Protein AF-A0AA37T6M0-F1 (afdb_monomer)

Sequence (181 aa):
MDETQYIGQFKTIEDLGDIVNKLINDHRDAKNGTLGVMFRVVVPPNKPTSYQEGHQGPYKLTEGVRVCDYKFEKSTGLEWVIPDPTMGLSFSKTFSHLKSTRKMLSRHAKGKNNPGPAHIAWWILEDRDLPQGMAFTKDPKNKHHYFLAVTERMHINTLVKNLQLIAYKMSIIKDLTFGEN

Nearest PDB structures (foldseek):
  5ako-assembly1_D  TM=4.652E-01  e=6.438E-03  Pseudomonas aeruginosa
  7aoe-assembly1_G  TM=3.456E-01  e=2.593E+00  Schizosaccharomyces pombe 972h-
  4axe-assembly1_A  TM=2.227E-01  e=3.321E+00  Arabidopsis thaliana

Organism: NCBI:txid1444977

Mean predicted aligned error: 7.52 Å

Solvent-accessible surface area (backbone atoms only — not comparable to full-atom values): 10328 Å² total; per-residue (Å²): 135,83,78,82,75,75,78,72,84,74,88,48,71,64,56,50,52,51,50,52,52,47,52,38,48,55,50,10,61,78,53,78,68,49,83,26,37,42,32,32,73,24,48,73,91,33,51,84,63,37,43,41,92,94,69,59,67,99,57,56,70,54,93,32,37,51,57,86,34,43,48,54,40,68,93,60,81,55,46,32,33,42,55,35,67,89,28,25,55,72,31,19,60,40,69,70,55,39,52,54,53,34,58,52,51,11,23,72,66,54,33,83,93,47,60,30,71,53,27,38,32,36,33,81,63,55,103,79,66,66,54,89,46,44,45,82,27,69,37,93,91,36,94,48,36,28,17,51,13,39,68,39,74,40,45,45,70,55,52,46,52,46,35,49,56,51,41,70,67,37,50,72,49,71,82,77,80,74,82,86,125

Structure (mmCIF, N/CA/C/O backbone):
data_AF-A0AA37T6M0-F1
#
_entry.id   AF-A0AA37T6M0-F1
#
loop_
_atom_site.group_PDB
_atom_site.id
_atom_site.type_symbol
_atom_site.label_atom_id
_atom_site.label_alt_id
_atom_site.label_comp_id
_atom_site.label_asym_id
_atom_site.label_entity_id
_atom_site.label_seq_id
_atom_site.pdbx_PDB_ins_code
_atom_site.Cartn_x
_atom_site.Cartn_y
_atom_site.Cartn_z
_atom_site.occupancy
_atom_site.B_iso_or_equiv
_atom_site.auth_seq_id
_atom_site.auth_comp_id
_atom_site.auth_asym_id
_atom_site.auth_atom_id
_atom_site.pdbx_PDB_model_num
ATOM 1 N N . MET A 1 1 ? 17.712 -31.923 -26.561 1.00 35.22 1 MET A N 1
ATOM 2 C CA . MET A 1 1 ? 17.905 -31.179 -25.303 1.00 35.22 1 MET A CA 1
ATOM 3 C C . MET A 1 1 ? 18.056 -29.742 -25.721 1.00 35.22 1 MET A C 1
ATOM 5 O O . MET A 1 1 ? 19.011 -29.441 -26.419 1.00 35.22 1 MET A O 1
ATOM 9 N N . ASP A 1 2 ? 17.021 -28.954 -25.465 1.00 36.50 2 ASP A N 1
ATOM 10 C CA . ASP A 1 2 ? 16.913 -27.574 -25.923 1.00 36.50 2 ASP A CA 1
ATOM 11 C C . ASP A 1 2 ? 17.691 -26.695 -24.941 1.00 36.50 2 ASP A C 1
ATOM 13 O O . ASP A 1 2 ? 17.445 -26.750 -23.733 1.00 36.50 2 ASP A O 1
ATOM 17 N N . GLU A 1 3 ? 18.704 -25.991 -25.438 1.00 40.47 3 GLU A N 1
ATOM 18 C CA . GLU A 1 3 ? 19.510 -25.081 -24.635 1.00 40.47 3 GLU A CA 1
ATOM 19 C C . GLU A 1 3 ? 18.625 -23.911 -24.216 1.00 40.47 3 GLU A C 1
ATOM 21 O O . GLU A 1 3 ? 18.143 -23.141 -25.045 1.00 40.47 3 GLU A O 1
ATOM 26 N N . THR A 1 4 ? 18.402 -23.775 -22.911 1.00 40.56 4 THR A N 1
ATOM 27 C CA . THR A 1 4 ? 17.730 -22.625 -22.318 1.00 40.56 4 THR A CA 1
ATOM 28 C C . THR A 1 4 ? 18.535 -21.376 -22.667 1.00 40.56 4 THR A C 1
ATOM 30 O O . THR A 1 4 ? 19.533 -21.051 -22.023 1.00 40.56 4 THR A O 1
ATOM 33 N N . GLN A 1 5 ? 18.119 -20.698 -23.735 1.00 39.31 5 GLN A N 1
ATOM 34 C CA . GLN A 1 5 ? 18.696 -19.450 -24.201 1.00 39.31 5 GLN A CA 1
ATOM 35 C C . GLN A 1 5 ? 18.579 -18.432 -23.063 1.00 39.31 5 GLN A C 1
ATOM 37 O O . GLN A 1 5 ? 17.494 -17.936 -22.757 1.00 39.31 5 GLN A O 1
ATOM 42 N N . TYR A 1 6 ? 19.697 -18.179 -22.379 1.00 41.50 6 TYR A N 1
ATOM 43 C CA . TYR A 1 6 ? 19.779 -17.198 -21.305 1.00 41.50 6 TYR A CA 1
ATOM 44 C C . TYR A 1 6 ? 19.298 -15.848 -21.847 1.00 41.50 6 TYR A C 1
ATOM 46 O O . TYR A 1 6 ? 19.923 -15.258 -22.730 1.00 41.50 6 TYR A O 1
ATOM 54 N N . ILE A 1 7 ? 18.153 -15.385 -21.340 1.00 49.62 7 ILE A N 1
ATOM 55 C CA . ILE A 1 7 ? 17.571 -14.100 -21.721 1.00 49.62 7 ILE A CA 1
ATOM 56 C C . ILE A 1 7 ? 18.566 -13.006 -21.327 1.00 49.62 7 ILE A C 1
ATOM 58 O O . ILE A 1 7 ? 19.053 -12.964 -20.198 1.00 49.62 7 ILE A O 1
ATOM 62 N N . GLY A 1 8 ? 18.896 -12.184 -22.323 1.00 48.25 8 GLY A N 1
ATOM 63 C CA . GLY A 1 8 ? 20.018 -11.258 -22.369 1.00 48.25 8 GLY A CA 1
ATOM 64 C C . GLY A 1 8 ? 20.266 -10.425 -21.114 1.00 48.25 8 GLY A C 1
ATOM 65 O O . GLY A 1 8 ? 19.360 -9.935 -20.446 1.00 48.25 8 GLY A O 1
ATOM 66 N N . GLN A 1 9 ? 21.551 -10.201 -20.864 1.00 44.31 9 GLN A N 1
ATOM 67 C CA . GLN A 1 9 ? 22.064 -9.154 -19.992 1.00 44.31 9 GLN A CA 1
ATOM 68 C C . GLN A 1 9 ? 21.444 -7.801 -20.406 1.00 44.31 9 GLN A C 1
ATOM 70 O O . GLN A 1 9 ? 21.590 -7.383 -21.557 1.00 44.31 9 GLN A O 1
ATOM 75 N N . PHE A 1 10 ? 20.719 -7.146 -19.494 1.00 47.72 10 PHE A N 1
ATOM 76 C CA . PHE A 1 10 ? 20.045 -5.866 -19.749 1.00 47.72 10 PHE A CA 1
ATOM 77 C C . PHE A 1 10 ? 21.075 -4.796 -20.140 1.00 47.72 10 PHE A C 1
ATOM 79 O O . PHE A 1 10 ? 21.994 -4.523 -19.366 1.00 47.72 10 PHE A O 1
ATOM 86 N N . LYS A 1 11 ? 20.941 -4.200 -21.332 1.00 50.41 11 LYS A N 1
ATOM 87 C CA . LYS A 1 11 ? 21.878 -3.175 -21.822 1.00 50.41 11 LYS A CA 1
ATOM 88 C C . LYS A 1 11 ? 21.484 -1.778 -21.338 1.00 50.41 11 LYS A C 1
ATOM 90 O O . LYS A 1 11 ? 22.361 -0.942 -21.139 1.00 50.41 11 LYS A O 1
ATOM 95 N N . THR A 1 12 ? 20.193 -1.537 -21.098 1.00 57.94 12 THR A N 1
ATOM 96 C CA . THR A 1 12 ? 19.648 -0.266 -20.600 1.00 57.94 12 THR A CA 1
ATOM 97 C C . THR A 1 12 ? 18.459 -0.472 -19.643 1.00 57.94 12 THR A C 1
ATOM 99 O O . THR A 1 12 ? 17.908 -1.561 -19.498 1.00 57.94 12 THR A O 1
ATOM 102 N N . ILE A 1 13 ? 18.038 0.594 -18.958 1.00 58.78 13 ILE A N 1
ATOM 103 C CA . ILE A 1 13 ? 16.873 0.586 -18.046 1.00 58.78 13 ILE A CA 1
ATOM 104 C C . ILE A 1 13 ? 15.550 0.566 -18.809 1.00 58.78 13 ILE A C 1
ATOM 106 O O . ILE A 1 13 ? 14.530 0.139 -18.268 1.00 58.78 13 ILE A O 1
ATOM 110 N N . GLU A 1 14 ? 15.568 1.036 -20.052 1.00 61.75 14 GLU A N 1
ATOM 111 C CA . GLU A 1 14 ? 14.446 0.924 -20.978 1.00 61.75 14 GLU A CA 1
ATOM 112 C C . GLU A 1 14 ? 14.179 -0.556 -21.274 1.00 61.75 14 GLU A C 1
ATOM 114 O O . GLU A 1 14 ? 13.051 -1.001 -21.067 1.00 61.75 14 GLU A O 1
ATOM 119 N N . ASP A 1 15 ? 15.230 -1.351 -21.518 1.00 65.94 15 ASP A N 1
ATOM 120 C CA . ASP A 1 15 ? 15.111 -2.809 -21.684 1.00 65.94 15 ASP A CA 1
ATOM 121 C C . ASP A 1 15 ? 14.501 -3.488 -20.446 1.00 65.94 15 ASP A C 1
ATOM 123 O O . ASP A 1 15 ? 13.669 -4.388 -20.555 1.00 65.94 15 ASP A O 1
ATOM 127 N N . LEU A 1 16 ? 14.877 -3.045 -19.239 1.00 68.62 16 LEU A N 1
ATOM 128 C CA . LEU A 1 16 ? 14.312 -3.581 -17.997 1.00 68.62 16 LEU A CA 1
ATOM 129 C C . LEU A 1 16 ? 12.844 -3.172 -17.812 1.00 68.62 16 LEU A C 1
ATOM 131 O O . LEU A 1 16 ? 12.037 -3.973 -17.344 1.00 68.62 16 LEU A O 1
ATOM 135 N N . GLY A 1 17 ? 12.484 -1.944 -18.189 1.00 70.56 17 GLY A N 1
ATOM 136 C CA . GLY A 1 17 ? 11.100 -1.479 -18.182 1.00 70.56 17 GLY A CA 1
ATOM 137 C C . GLY A 1 17 ? 10.218 -2.297 -19.125 1.00 70.56 17 GLY A C 1
ATOM 138 O O . GLY A 1 17 ? 9.129 -2.718 -18.728 1.00 70.56 17 GLY A O 1
ATOM 139 N N . ASP A 1 18 ? 10.706 -2.568 -20.331 1.00 75.88 18 ASP A N 1
ATOM 140 C CA . ASP A 1 18 ? 9.993 -3.345 -21.343 1.00 75.88 18 ASP A CA 1
ATOM 141 C C . ASP A 1 18 ? 9.857 -4.812 -20.945 1.00 75.88 18 ASP A C 1
ATOM 143 O O . ASP A 1 18 ? 8.767 -5.376 -21.042 1.00 75.88 18 ASP A O 1
ATOM 147 N N . ILE A 1 19 ? 10.911 -5.412 -20.389 1.00 75.12 19 ILE A N 1
ATOM 148 C CA . ILE A 1 19 ? 10.866 -6.787 -19.880 1.00 75.12 19 ILE A CA 1
ATOM 149 C C . ILE A 1 19 ? 9.920 -6.901 -18.682 1.00 75.12 19 ILE A C 1
ATOM 151 O O . ILE A 1 19 ? 9.107 -7.822 -18.637 1.00 75.12 19 ILE A O 1
ATOM 155 N N . VAL A 1 20 ? 9.952 -5.954 -17.738 1.00 78.00 20 VAL A N 1
ATOM 156 C CA . VAL A 1 20 ? 8.994 -5.929 -16.622 1.00 78.00 20 VAL A CA 1
ATOM 157 C C . VAL A 1 20 ? 7.566 -5.792 -17.149 1.00 78.00 20 VAL A C 1
ATOM 159 O O . VAL A 1 20 ? 6.692 -6.538 -16.720 1.00 78.00 20 VAL A O 1
ATOM 162 N N . ASN A 1 21 ? 7.310 -4.891 -18.102 1.00 81.06 21 ASN A N 1
ATOM 163 C CA . ASN A 1 21 ? 5.982 -4.741 -18.702 1.00 81.06 21 ASN A CA 1
ATOM 164 C C . ASN A 1 21 ? 5.528 -6.012 -19.427 1.00 81.06 21 ASN A C 1
ATOM 166 O O . ASN A 1 21 ? 4.373 -6.408 -19.273 1.00 81.06 21 ASN A O 1
ATOM 170 N N . LYS A 1 22 ? 6.428 -6.671 -20.161 1.00 82.19 22 LYS A N 1
ATOM 171 C CA . LYS A 1 22 ? 6.153 -7.951 -20.813 1.00 82.19 22 LYS A CA 1
ATOM 172 C C . LYS A 1 22 ? 5.778 -9.018 -19.785 1.00 82.19 22 LYS A C 1
ATOM 174 O O . LYS A 1 22 ? 4.706 -9.591 -19.896 1.00 82.19 22 LYS A O 1
ATOM 179 N N . LEU A 1 23 ? 6.589 -9.213 -18.743 1.00 79.62 23 LEU A N 1
ATOM 180 C CA . LEU A 1 23 ? 6.317 -10.193 -17.682 1.00 79.62 23 LEU A CA 1
ATOM 181 C C . LEU A 1 23 ? 4.995 -9.917 -16.957 1.00 79.62 23 LEU A C 1
ATOM 183 O O . LEU A 1 23 ? 4.246 -10.841 -16.648 1.00 79.62 23 LEU A O 1
ATOM 187 N N . ILE A 1 24 ? 4.686 -8.643 -16.704 1.00 82.12 24 ILE A N 1
ATOM 188 C CA . ILE A 1 24 ? 3.396 -8.243 -16.142 1.00 82.12 24 ILE A CA 1
ATOM 189 C C . ILE A 1 24 ? 2.251 -8.669 -17.066 1.00 82.12 24 ILE A C 1
ATOM 191 O O . ILE A 1 24 ? 1.249 -9.180 -16.571 1.00 82.12 24 ILE A O 1
ATOM 195 N N . ASN A 1 25 ? 2.359 -8.402 -18.368 1.00 82.94 25 ASN A N 1
ATOM 196 C CA . ASN A 1 25 ? 1.306 -8.718 -19.331 1.00 82.94 25 ASN A CA 1
ATOM 197 C C . ASN A 1 25 ? 1.140 -10.231 -19.483 1.00 82.94 25 ASN A C 1
ATOM 199 O O . ASN A 1 25 ? 0.031 -10.714 -19.298 1.00 82.94 25 ASN A O 1
ATOM 203 N N . ASP A 1 26 ? 2.239 -10.966 -19.664 1.00 82.50 26 ASP A N 1
ATOM 204 C CA . ASP A 1 26 ? 2.240 -12.428 -19.761 1.00 82.50 26 ASP A CA 1
ATOM 205 C C . ASP A 1 26 ? 1.550 -13.062 -18.535 1.00 82.50 26 ASP A C 1
ATOM 207 O O . ASP A 1 26 ? 0.685 -13.929 -18.668 1.00 82.50 26 ASP A O 1
ATOM 211 N N . HIS A 1 27 ? 1.870 -12.583 -17.324 1.00 81.38 27 HIS A N 1
ATOM 212 C CA . HIS A 1 27 ? 1.248 -13.078 -16.090 1.00 81.38 27 HIS A CA 1
ATOM 213 C C . HIS A 1 27 ? -0.240 -12.712 -15.986 1.00 81.38 27 HIS A C 1
ATOM 215 O O . HIS A 1 27 ? -1.046 -13.497 -15.489 1.00 81.38 27 HIS A O 1
ATOM 221 N N . ARG A 1 28 ? -0.635 -11.525 -16.458 1.00 81.62 28 ARG A N 1
ATOM 222 C CA . ARG A 1 28 ? -2.048 -11.113 -16.481 1.00 81.62 28 ARG A CA 1
ATOM 223 C C . ARG A 1 28 ? -2.859 -11.924 -17.476 1.00 81.62 28 ARG A C 1
ATOM 225 O O . ARG A 1 28 ? -3.962 -12.335 -17.126 1.00 81.62 28 ARG A O 1
ATOM 232 N N . ASP A 1 29 ? -2.327 -12.162 -18.667 1.00 82.50 29 ASP A N 1
ATOM 233 C CA . ASP A 1 29 ? -2.987 -12.943 -19.711 1.00 82.50 29 ASP A CA 1
ATOM 234 C C . ASP A 1 29 ? -3.193 -14.386 -19.239 1.00 82.50 29 ASP A C 1
ATOM 236 O O . ASP A 1 29 ? -4.307 -14.903 -19.310 1.00 82.50 29 ASP A O 1
ATOM 240 N N . ALA A 1 30 ? -2.175 -14.985 -18.610 1.00 80.12 30 ALA A N 1
ATOM 241 C CA . ALA A 1 30 ? -2.276 -16.309 -17.990 1.00 80.12 30 ALA A CA 1
ATOM 242 C C . ALA A 1 30 ? -3.342 -16.392 -16.879 1.00 80.12 30 ALA A C 1
ATOM 244 O O . ALA A 1 30 ? -3.872 -17.466 -16.593 1.00 80.12 30 ALA A O 1
ATOM 245 N N . LYS A 1 31 ? -3.665 -15.263 -16.240 1.00 76.75 31 LYS A N 1
ATOM 246 C CA . LYS A 1 31 ? -4.649 -15.156 -15.156 1.00 76.75 31 LYS A CA 1
ATOM 247 C C . LYS A 1 31 ? -5.946 -14.461 -15.585 1.00 76.75 31 LYS A C 1
ATOM 249 O O . LYS A 1 31 ? -6.653 -13.930 -14.731 1.00 76.75 31 LYS A O 1
ATOM 254 N N . ASN A 1 32 ? -6.277 -14.448 -16.879 1.00 77.31 32 ASN A N 1
ATOM 255 C CA . ASN A 1 32 ? -7.507 -13.850 -17.420 1.00 77.31 32 ASN A CA 1
ATOM 256 C C . ASN A 1 32 ? -7.728 -12.381 -16.996 1.00 77.31 32 ASN A C 1
ATOM 258 O O . ASN A 1 32 ? -8.843 -11.962 -16.680 1.00 77.31 32 ASN A O 1
ATOM 262 N N . GLY A 1 33 ? -6.663 -11.578 -16.967 1.00 68.62 33 GLY A N 1
ATOM 263 C CA . GLY A 1 33 ? -6.743 -10.135 -16.733 1.00 68.62 33 GLY A CA 1
ATOM 264 C C . GLY A 1 33 ? -6.827 -9.702 -15.264 1.00 68.62 33 GLY A C 1
ATOM 265 O O . GLY A 1 33 ? -7.213 -8.560 -14.991 1.00 68.62 33 GLY A O 1
ATOM 266 N N . THR A 1 34 ? -6.446 -10.561 -14.310 1.00 77.38 34 THR A N 1
ATOM 267 C CA . THR A 1 34 ? -6.319 -10.178 -12.890 1.00 77.38 34 THR A CA 1
ATOM 268 C C . THR A 1 34 ? -5.191 -9.147 -12.675 1.00 77.38 34 THR A C 1
ATOM 270 O O . THR A 1 34 ? -4.527 -8.690 -13.607 1.00 77.38 34 THR A O 1
ATOM 273 N N . LEU A 1 35 ? -4.980 -8.681 -11.437 1.00 78.31 35 LEU A N 1
ATOM 274 C CA . LEU A 1 35 ? -4.061 -7.569 -11.142 1.00 78.31 35 LEU A CA 1
ATOM 275 C C . LEU A 1 35 ? -2.585 -7.859 -11.474 1.00 78.31 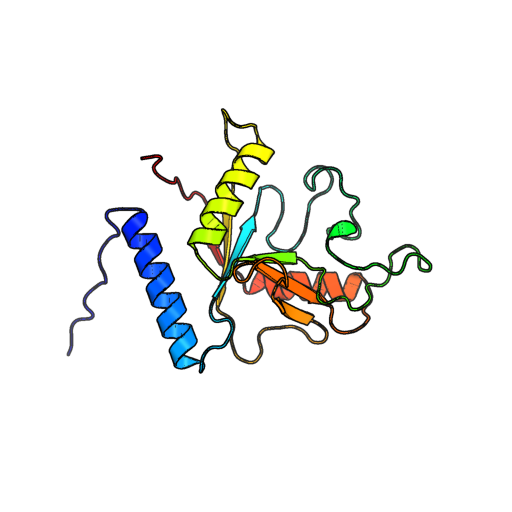35 LEU A C 1
ATOM 277 O O . LEU A 1 35 ? -1.821 -6.925 -11.746 1.00 78.31 35 LEU A O 1
ATOM 281 N N . GLY A 1 36 ? -2.216 -9.130 -11.607 1.00 85.19 36 GLY A N 1
ATOM 282 C CA . GLY A 1 36 ? -0.905 -9.572 -12.052 1.00 85.19 36 GLY A CA 1
ATOM 283 C C . GLY A 1 36 ? 0.191 -9.205 -11.052 1.00 85.19 36 GLY A C 1
ATOM 284 O O . GLY A 1 36 ? 0.301 -9.834 -10.008 1.00 85.19 36 GLY A O 1
ATOM 285 N N . VAL A 1 37 ? 0.985 -8.174 -11.352 1.00 88.75 37 VAL A N 1
ATO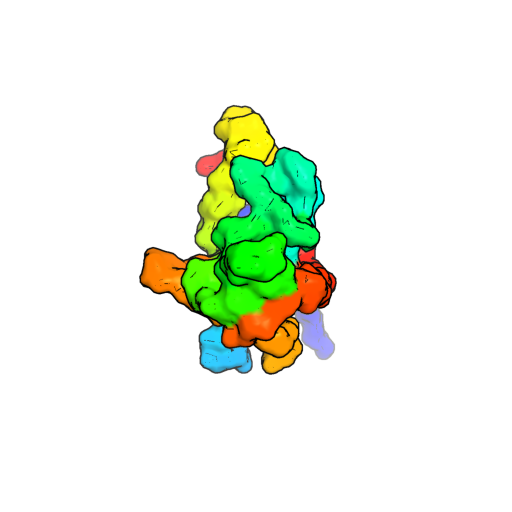M 286 C CA . VAL A 1 37 ? 2.041 -7.662 -10.459 1.00 88.75 37 VAL A CA 1
ATOM 287 C C . VAL A 1 37 ? 1.692 -6.268 -9.944 1.00 88.75 37 VAL A C 1
ATOM 289 O O . VAL A 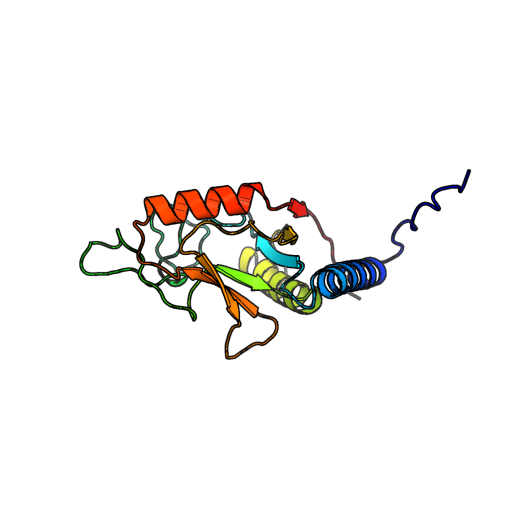1 37 ? 1.213 -5.418 -10.703 1.00 88.75 37 VAL A O 1
ATOM 292 N N . MET A 1 38 ? 1.992 -6.025 -8.668 1.00 92.56 38 MET A N 1
ATOM 293 C CA . MET A 1 38 ? 1.830 -4.738 -7.995 1.00 92.56 38 MET A CA 1
ATOM 294 C C . MET A 1 38 ? 3.164 -4.206 -7.483 1.00 92.56 38 MET A C 1
ATOM 296 O O . MET A 1 38 ? 3.987 -4.956 -6.962 1.00 92.56 38 MET A O 1
ATOM 300 N N . PHE A 1 39 ? 3.358 -2.892 -7.593 1.00 93.25 39 PHE A N 1
ATOM 301 C CA . PHE A 1 39 ? 4.606 -2.227 -7.222 1.00 93.25 39 PHE A CA 1
ATOM 302 C C . PHE A 1 39 ? 4.384 -1.130 -6.191 1.00 93.25 39 PHE A C 1
ATOM 304 O O . PHE A 1 39 ? 3.381 -0.420 -6.227 1.00 93.25 39 PHE A O 1
ATOM 311 N N . ARG A 1 40 ? 5.359 -0.910 -5.316 1.00 94.38 40 ARG A N 1
ATOM 312 C CA . ARG A 1 40 ? 5.360 0.189 -4.352 1.00 94.38 40 ARG A CA 1
ATOM 313 C C . ARG A 1 40 ? 6.762 0.750 -4.188 1.00 94.38 40 ARG A C 1
ATOM 315 O O . ARG A 1 40 ? 7.743 0.015 -4.174 1.00 94.38 40 ARG A O 1
ATOM 322 N N . VAL A 1 41 ? 6.849 2.062 -4.011 1.00 93.00 41 VAL A N 1
ATOM 323 C CA . VAL A 1 41 ? 8.097 2.723 -3.624 1.00 93.00 41 VAL A CA 1
ATOM 324 C C . VAL A 1 41 ? 8.275 2.640 -2.113 1.00 93.00 41 VAL A C 1
ATOM 326 O O . VAL A 1 41 ? 7.358 2.964 -1.359 1.00 93.00 41 VAL A O 1
ATOM 329 N N . VAL A 1 42 ? 9.471 2.264 -1.674 1.00 92.25 42 VAL A N 1
ATOM 330 C CA . VAL A 1 42 ? 9.839 2.194 -0.259 1.00 92.25 42 VAL A CA 1
ATOM 331 C C . VAL A 1 42 ? 10.990 3.157 -0.011 1.00 92.25 42 VAL A C 1
ATOM 333 O O . VAL A 1 42 ? 12.076 2.989 -0.561 1.00 92.25 42 VAL A O 1
ATOM 336 N N . VAL A 1 43 ? 10.745 4.184 0.799 1.00 90.38 43 VAL A N 1
ATOM 337 C CA . VAL A 1 43 ? 11.764 5.165 1.193 1.00 90.38 43 VAL A CA 1
ATOM 338 C C . VAL A 1 43 ? 12.353 4.732 2.537 1.00 90.38 43 VAL A C 1
ATOM 340 O O . VAL A 1 43 ? 11.607 4.725 3.522 1.00 90.38 43 VAL A O 1
ATOM 343 N N . PRO A 1 44 ? 13.648 4.369 2.610 1.00 89.44 44 PRO A N 1
ATOM 344 C CA . PRO A 1 44 ? 14.297 4.027 3.870 1.00 89.44 44 PRO A CA 1
ATOM 345 C C . PRO A 1 44 ? 14.189 5.154 4.909 1.00 89.44 44 PRO A C 1
ATOM 347 O O . PRO A 1 44 ? 14.224 6.328 4.534 1.00 89.44 44 PRO A O 1
ATOM 350 N N . PRO A 1 45 ? 14.083 4.819 6.206 1.00 92.00 45 PRO A N 1
ATOM 351 C CA . PRO A 1 45 ? 14.163 3.479 6.798 1.00 92.00 45 PRO A CA 1
ATOM 352 C C . PRO A 1 45 ? 12.825 2.710 6.846 1.00 92.00 45 PRO A C 1
ATOM 354 O O . PRO A 1 45 ? 12.748 1.657 7.475 1.00 92.00 45 PRO A O 1
ATOM 357 N N . ASN A 1 46 ? 11.768 3.191 6.180 1.00 93.69 46 ASN A N 1
ATOM 358 C CA . ASN A 1 46 ? 10.471 2.508 6.176 1.00 93.69 46 ASN A CA 1
ATOM 359 C C . ASN A 1 46 ? 10.544 1.114 5.526 1.00 93.69 46 ASN A C 1
ATOM 361 O O . ASN A 1 46 ? 11.409 0.825 4.694 1.00 93.69 46 ASN A O 1
ATOM 365 N N . LYS A 1 47 ? 9.578 0.260 5.875 1.00 94.31 47 LYS A N 1
ATOM 366 C CA . LYS A 1 47 ? 9.374 -1.070 5.283 1.00 94.31 47 LYS A CA 1
ATOM 367 C C . LYS A 1 47 ? 8.278 -1.006 4.206 1.00 94.31 47 LYS A C 1
ATOM 369 O O . LYS A 1 47 ? 7.569 -0.003 4.119 1.00 94.31 47 LYS A O 1
ATOM 374 N N . PRO A 1 48 ? 8.093 -2.057 3.380 1.00 94.38 48 PRO A N 1
ATOM 375 C CA . PRO A 1 48 ? 7.095 -2.037 2.308 1.00 94.38 48 PRO A CA 1
ATOM 376 C C . PRO A 1 48 ? 5.671 -1.709 2.764 1.00 94.38 48 PRO A C 1
ATOM 378 O O . PRO A 1 48 ? 4.940 -1.028 2.051 1.00 94.38 48 PRO A O 1
ATOM 381 N N . THR A 1 49 ? 5.285 -2.154 3.957 1.00 96.44 49 THR A N 1
ATOM 382 C CA . THR A 1 49 ? 3.917 -2.004 4.467 1.00 96.44 49 THR A CA 1
ATOM 383 C C . THR A 1 49 ? 3.831 -1.317 5.828 1.00 96.44 49 THR A C 1
ATOM 385 O O . THR A 1 49 ? 2.736 -1.190 6.366 1.00 96.44 49 THR A O 1
ATOM 388 N N . SER A 1 50 ? 4.952 -0.838 6.378 1.00 96.44 50 SER A N 1
ATOM 389 C CA . SER A 1 50 ? 4.976 -0.133 7.661 1.00 96.44 50 SER A CA 1
ATOM 390 C C . SER A 1 50 ? 5.963 1.028 7.656 1.00 96.44 50 SER A C 1
ATOM 392 O O . SER A 1 50 ? 7.019 0.983 7.019 1.00 96.44 50 SER A O 1
ATOM 394 N N . TYR A 1 51 ? 5.631 2.051 8.424 1.00 96.44 51 TYR A N 1
ATOM 395 C CA . TYR A 1 51 ? 6.399 3.272 8.575 1.00 96.44 51 TYR A CA 1
ATOM 396 C C . TYR A 1 51 ? 7.130 3.296 9.912 1.00 96.44 51 TYR A C 1
ATOM 398 O O . TYR A 1 51 ? 6.668 2.718 10.896 1.00 96.44 51 TYR A O 1
ATOM 406 N N . GLN A 1 52 ? 8.273 3.970 9.931 1.00 95.00 52 GLN A N 1
ATOM 407 C CA . GLN A 1 52 ? 9.028 4.252 11.141 1.00 95.00 52 GLN A CA 1
ATOM 408 C C . GLN A 1 52 ? 8.708 5.665 11.628 1.00 95.00 52 GLN A C 1
ATOM 410 O O . GLN A 1 52 ? 8.583 6.582 10.816 1.00 95.00 52 GLN A O 1
ATOM 415 N N . GLU A 1 53 ? 8.613 5.831 12.947 1.00 93.44 53 GLU A N 1
ATOM 416 C CA . GLU A 1 53 ? 8.377 7.130 13.577 1.00 93.44 53 GLU A CA 1
ATOM 417 C C . GLU A 1 53 ? 9.457 8.149 13.175 1.00 93.44 53 GLU A C 1
ATOM 419 O O . GLU A 1 53 ? 10.645 7.824 13.122 1.00 93.44 53 GLU A O 1
ATOM 424 N N . GLY A 1 54 ? 9.034 9.368 12.840 1.00 91.00 54 GLY A N 1
ATOM 425 C CA . GLY A 1 54 ? 9.879 10.424 12.275 1.00 91.00 54 GLY A CA 1
ATOM 426 C C . GLY A 1 54 ? 10.160 10.304 10.769 1.00 91.00 54 GLY A C 1
ATOM 427 O O . GLY A 1 54 ? 10.679 11.246 10.173 1.00 91.00 54 GLY A O 1
ATOM 428 N N . HIS A 1 55 ? 9.790 9.194 10.119 1.00 89.75 55 HIS A N 1
ATOM 429 C CA . HIS A 1 55 ? 10.068 8.930 8.697 1.00 89.75 55 HIS A CA 1
ATOM 430 C C . HIS A 1 55 ? 8.807 8.768 7.836 1.00 89.75 55 HIS A C 1
ATOM 432 O O . HIS A 1 55 ? 8.883 8.391 6.662 1.00 89.75 55 HIS A O 1
ATOM 438 N N . GLN A 1 56 ? 7.641 9.078 8.396 1.00 89.12 56 GLN A N 1
ATOM 439 C CA . GLN A 1 56 ? 6.341 8.960 7.741 1.00 89.12 56 GLN A CA 1
ATOM 440 C C . GLN A 1 56 ? 5.849 10.249 7.065 1.00 89.12 56 GLN A C 1
ATOM 442 O O . GLN A 1 56 ? 4.751 10.257 6.505 1.00 89.12 56 GLN A O 1
ATOM 447 N N . GLY A 1 57 ? 6.628 11.332 7.110 1.00 86.50 57 GLY A N 1
ATOM 448 C CA . GLY A 1 57 ? 6.166 12.678 6.760 1.00 86.50 57 GLY A CA 1
ATOM 449 C C . GLY A 1 57 ? 5.356 13.313 7.903 1.00 86.50 57 GLY A C 1
ATOM 450 O O . GLY A 1 57 ? 5.525 12.913 9.051 1.00 86.50 57 GLY A O 1
ATOM 451 N N . PRO A 1 58 ? 4.455 14.274 7.628 1.00 89.50 58 PRO A N 1
ATOM 452 C CA . PRO A 1 58 ? 3.713 15.007 8.665 1.00 89.50 58 PRO A CA 1
ATOM 453 C C . PRO A 1 58 ? 2.582 14.188 9.314 1.00 89.50 58 PRO A C 1
ATOM 455 O O . PRO A 1 58 ? 1.739 14.732 10.024 1.00 89.50 58 PRO A O 1
ATOM 458 N N . TYR A 1 59 ? 2.491 12.895 9.009 1.00 93.06 59 TYR A N 1
ATOM 459 C CA . TYR A 1 59 ? 1.349 12.068 9.368 1.00 93.06 59 TYR A CA 1
ATOM 460 C C . TYR A 1 59 ? 1.548 11.386 10.722 1.00 93.06 59 TYR A C 1
ATOM 462 O O . TYR A 1 59 ? 2.651 10.987 11.089 1.00 93.06 59 TYR A O 1
ATOM 470 N N . LYS A 1 60 ? 0.446 11.202 11.452 1.00 95.06 60 LYS A N 1
ATOM 471 C CA . LYS A 1 60 ? 0.420 10.409 12.684 1.00 95.06 60 LYS A CA 1
ATOM 472 C C . LYS A 1 60 ? 0.534 8.916 12.363 1.00 95.06 60 LYS A C 1
ATOM 474 O O . LYS A 1 60 ? -0.103 8.451 11.411 1.00 95.06 60 LYS A O 1
ATOM 479 N N . LEU A 1 61 ? 1.276 8.178 13.188 1.00 96.56 61 LEU A N 1
ATOM 480 C CA . LEU A 1 61 ? 1.319 6.717 13.166 1.00 96.56 61 LEU A CA 1
ATOM 481 C C . LEU A 1 61 ? 0.460 6.089 14.268 1.00 96.56 61 LEU A C 1
ATOM 483 O O . LEU A 1 61 ? 0.232 6.670 15.329 1.00 96.56 61 LEU A O 1
ATOM 487 N N . THR A 1 62 ? 0.003 4.873 13.997 1.00 96.25 62 THR A N 1
ATOM 488 C CA . THR A 1 62 ? -0.494 3.907 14.978 1.00 96.25 62 THR A CA 1
ATOM 489 C C . THR A 1 62 ? 0.050 2.539 14.580 1.00 96.25 62 THR A C 1
ATOM 491 O O . THR A 1 62 ? -0.138 2.113 13.444 1.00 96.25 62 THR A O 1
ATOM 494 N N . GLU A 1 63 ? 0.842 1.912 15.453 1.00 95.56 63 GLU A N 1
ATOM 495 C CA . GLU A 1 63 ? 1.493 0.613 15.193 1.00 95.56 63 GLU A CA 1
ATOM 496 C C . GLU A 1 63 ? 2.237 0.530 13.836 1.00 95.56 63 GLU A C 1
ATOM 498 O O . GLU A 1 63 ? 2.185 -0.467 13.116 1.00 95.56 63 GLU A O 1
ATOM 503 N N . GLY A 1 64 ? 2.911 1.615 13.435 1.00 96.06 64 GLY A N 1
ATOM 504 C CA . GLY A 1 64 ? 3.625 1.691 12.152 1.00 96.06 64 GLY A CA 1
ATOM 505 C C . GLY A 1 64 ? 2.731 1.885 10.918 1.00 96.06 64 GLY A C 1
ATOM 506 O O . GLY A 1 64 ? 3.222 1.835 9.791 1.00 96.06 64 GLY A O 1
ATOM 507 N N . VAL A 1 65 ? 1.435 2.142 11.090 1.00 97.50 65 VAL A N 1
ATOM 508 C CA . VAL A 1 65 ? 0.486 2.485 10.020 1.00 97.50 65 VAL A CA 1
ATOM 509 C C . VAL A 1 65 ? 0.181 3.980 10.070 1.00 97.50 65 VAL A C 1
ATOM 511 O O . VAL A 1 65 ? -0.106 4.524 11.135 1.00 97.50 65 VAL A O 1
ATOM 514 N N . ARG A 1 66 ? 0.212 4.671 8.922 1.00 96.88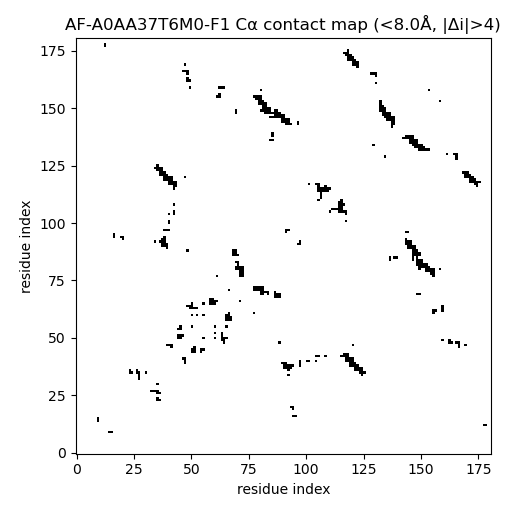 66 ARG A N 1
ATOM 515 C CA . ARG A 1 66 ? -0.207 6.079 8.870 1.00 96.88 66 ARG A CA 1
ATOM 516 C C . ARG A 1 66 ? -1.718 6.177 8.997 1.00 96.88 66 ARG A C 1
ATOM 518 O O . ARG A 1 66 ? -2.453 5.562 8.229 1.00 96.88 66 ARG A O 1
ATOM 525 N N . VAL A 1 67 ? -2.180 7.040 9.897 1.00 96.56 67 VAL A N 1
ATOM 526 C CA . VAL A 1 67 ? -3.615 7.277 10.126 1.00 96.56 67 VAL A CA 1
ATOM 527 C C . VAL A 1 67 ? -4.314 7.834 8.879 1.00 96.56 67 VAL A C 1
ATOM 529 O O . VAL A 1 67 ? -5.513 7.654 8.720 1.00 96.56 67 VAL A O 1
ATOM 532 N N . CYS A 1 68 ? -3.584 8.484 7.967 1.00 96.00 68 CYS A N 1
ATOM 533 C CA . CYS A 1 68 ? -4.139 8.964 6.699 1.00 96.00 68 CYS A CA 1
ATOM 534 C C . CYS A 1 68 ? -4.307 7.874 5.632 1.00 96.00 68 CYS A C 1
ATOM 536 O O . CYS A 1 68 ? -5.023 8.106 4.664 1.00 96.00 68 CYS A O 1
ATOM 538 N N . ASP A 1 69 ? -3.633 6.727 5.770 1.00 97.44 69 ASP A N 1
ATOM 539 C CA . ASP A 1 69 ? -3.679 5.664 4.762 1.00 97.44 69 ASP A CA 1
ATOM 540 C C . ASP A 1 69 ? -4.924 4.791 4.918 1.00 97.44 69 ASP A C 1
ATOM 542 O O . ASP A 1 69 ? -5.332 4.163 3.955 1.00 97.44 69 ASP A O 1
ATOM 546 N N . TYR A 1 70 ? -5.550 4.755 6.095 1.00 98.12 70 TYR A N 1
ATOM 547 C CA . TYR A 1 70 ? -6.740 3.944 6.351 1.00 98.12 70 TYR A CA 1
ATOM 548 C C . TYR A 1 70 ? -7.784 4.714 7.148 1.00 98.12 70 TYR A C 1
ATOM 550 O O . TYR A 1 70 ? -7.480 5.676 7.852 1.00 98.12 70 TYR A O 1
ATOM 558 N N . LYS A 1 71 ? -9.038 4.268 7.072 1.00 98.00 71 LYS A N 1
ATOM 559 C CA . LYS A 1 71 ? -10.130 4.879 7.819 1.00 98.00 71 LYS A CA 1
ATOM 560 C C . LYS A 1 71 ? -10.202 4.311 9.230 1.00 98.00 71 LYS A C 1
ATOM 562 O O . LYS A 1 71 ? -10.784 3.256 9.465 1.00 98.00 71 LYS A O 1
ATOM 56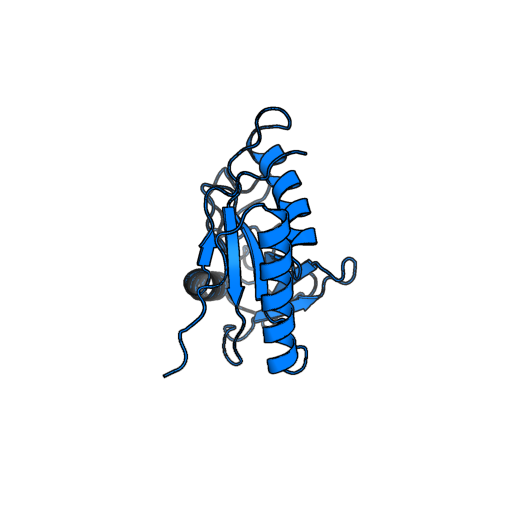7 N N . PHE A 1 72 ? -9.611 5.029 10.173 1.00 98.00 72 PHE A N 1
ATOM 568 C CA . PHE A 1 72 ? -9.672 4.672 11.585 1.00 98.00 72 PHE A CA 1
ATOM 569 C C . PHE A 1 72 ? -10.986 5.107 12.237 1.00 98.00 72 PHE A C 1
ATOM 571 O O . PHE A 1 72 ? -11.477 6.219 12.021 1.00 98.00 72 PHE A O 1
ATOM 578 N N . GLU A 1 73 ? -11.521 4.245 13.094 1.00 97.25 73 GLU A N 1
ATOM 579 C CA . GLU A 1 73 ? -12.642 4.551 13.970 1.00 97.25 73 GLU A CA 1
ATOM 580 C C . GLU A 1 73 ? -12.157 5.434 15.132 1.00 97.25 73 GLU A C 1
ATOM 582 O O . GLU A 1 73 ? -11.467 4.999 16.053 1.00 97.25 73 GLU A O 1
ATOM 587 N N . LYS A 1 74 ? -12.470 6.733 15.066 1.00 95.31 74 LYS A N 1
ATOM 588 C CA . LYS A 1 74 ? -11.940 7.723 16.020 1.00 95.31 74 LYS A CA 1
ATOM 589 C C . LYS A 1 74 ? -12.474 7.542 17.443 1.00 95.31 74 LYS A C 1
ATOM 591 O O . LYS A 1 74 ? -11.758 7.851 18.389 1.00 95.31 74 LYS A O 1
ATOM 596 N N . SER A 1 75 ? -13.705 7.051 17.592 1.00 95.69 75 SER A N 1
ATOM 597 C CA . SER A 1 75 ? -14.354 6.822 18.891 1.00 95.69 75 SER A CA 1
ATOM 598 C C . SER A 1 75 ? -13.653 5.757 19.736 1.00 95.69 75 SER A C 1
ATOM 600 O O . SER A 1 75 ? -13.790 5.776 20.952 1.00 95.69 75 SER A O 1
ATOM 602 N N . THR A 1 76 ? -12.870 4.868 19.120 1.00 93.50 76 THR A N 1
ATOM 603 C CA . THR A 1 76 ? -12.137 3.794 19.805 1.00 93.50 76 THR A CA 1
ATOM 604 C C . THR A 1 76 ? -10.663 4.141 20.015 1.00 93.50 76 THR A C 1
ATOM 606 O O . THR A 1 76 ? -9.822 3.252 20.053 1.00 93.50 76 THR A O 1
ATOM 609 N N . GLY A 1 77 ? -10.290 5.424 19.998 1.00 94.38 77 GLY A N 1
ATOM 610 C CA . GLY A 1 77 ? -8.884 5.814 20.143 1.00 94.38 77 GLY A CA 1
ATOM 611 C C . GLY A 1 77 ? -7.966 5.341 19.004 1.00 94.38 77 GLY A C 1
ATOM 612 O O . GLY A 1 77 ? -6.757 5.284 19.202 1.00 94.38 77 GLY A O 1
ATOM 613 N N . LEU A 1 78 ? -8.512 5.067 17.806 1.00 96.00 78 LEU A N 1
ATOM 614 C CA . LEU A 1 78 ? -7.802 4.534 16.624 1.00 96.00 78 LEU A CA 1
ATOM 615 C C . LEU A 1 78 ? -7.414 3.042 16.706 1.00 96.00 78 LEU A C 1
ATOM 617 O O . LEU A 1 78 ? -6.594 2.576 15.921 1.00 96.00 78 LEU A O 1
ATOM 621 N N . GLU A 1 79 ? -8.028 2.272 17.602 1.00 97.38 79 GLU A N 1
ATOM 622 C CA . GLU A 1 79 ? -7.797 0.820 17.704 1.00 97.38 79 GLU A CA 1
ATOM 623 C C . GLU A 1 79 ? -8.400 0.004 16.550 1.00 97.38 79 GLU A C 1
ATOM 625 O O . GLU A 1 79 ? -7.982 -1.127 16.299 1.00 97.38 79 GLU A O 1
ATOM 630 N N . TRP A 1 80 ? -9.376 0.558 15.828 1.00 98.31 80 TRP A N 1
ATOM 631 C CA . TRP A 1 80 ? -10.104 -0.151 14.779 1.00 98.31 80 TRP A CA 1
ATOM 632 C C . TRP A 1 80 ? -10.025 0.574 13.444 1.00 98.31 80 TRP A C 1
ATOM 634 O O . TRP A 1 80 ? -10.108 1.801 13.367 1.00 98.31 80 TRP A O 1
ATOM 644 N N . VAL A 1 81 ? -9.902 -0.212 12.379 1.00 98.31 81 VAL A N 1
ATOM 645 C CA . VAL A 1 81 ? -9.946 0.247 10.993 1.00 98.31 81 VAL A CA 1
ATOM 646 C C . VAL A 1 81 ? -11.234 -0.258 10.369 1.00 98.31 81 VAL A C 1
ATOM 648 O O . VAL A 1 81 ? -11.554 -1.445 10.464 1.00 98.31 81 VAL A O 1
ATOM 651 N N . ILE A 1 82 ? -11.982 0.646 9.745 1.00 98.19 82 ILE A N 1
ATOM 652 C CA . ILE A 1 82 ? -13.234 0.334 9.059 1.00 98.19 82 ILE A CA 1
ATOM 653 C C . ILE A 1 82 ? -13.030 0.324 7.540 1.00 98.19 82 ILE A C 1
ATOM 655 O O . ILE A 1 82 ? -12.117 0.990 7.042 1.00 98.19 82 ILE A O 1
ATOM 659 N N . PRO A 1 83 ? -13.869 -0.412 6.791 1.00 98.25 83 PRO A N 1
ATOM 660 C CA . PRO A 1 83 ? -13.729 -0.504 5.346 1.00 98.25 83 PRO A CA 1
ATOM 661 C C . PRO A 1 83 ? -13.869 0.852 4.658 1.00 98.25 83 PRO A C 1
ATOM 663 O O . PRO A 1 83 ? -14.824 1.595 4.899 1.00 98.25 83 PRO A O 1
ATOM 666 N N . ASP A 1 84 ? -12.930 1.148 3.767 1.00 97.12 84 ASP A N 1
ATOM 667 C CA . ASP A 1 84 ? -13.031 2.257 2.825 1.00 97.12 84 ASP A CA 1
ATOM 668 C C . ASP A 1 84 ? -12.223 1.915 1.564 1.00 97.12 84 ASP A C 1
ATOM 670 O O . ASP A 1 84 ? -10.993 1.876 1.621 1.00 97.12 84 ASP A O 1
ATOM 674 N N . PRO A 1 85 ? -12.874 1.652 0.416 1.00 94.06 85 PRO A N 1
ATOM 675 C CA . PRO A 1 85 ? -12.181 1.242 -0.805 1.00 94.06 85 PRO A CA 1
ATOM 676 C C . PRO A 1 85 ? -11.395 2.386 -1.465 1.00 94.06 85 PRO A C 1
ATOM 678 O O . PRO A 1 85 ? -10.740 2.174 -2.479 1.00 94.06 85 PRO A O 1
ATOM 681 N N . THR A 1 86 ? -11.476 3.611 -0.936 1.00 95.81 86 THR A N 1
ATOM 682 C CA . THR A 1 86 ? -10.707 4.766 -1.426 1.00 95.81 86 THR A CA 1
ATOM 683 C C . THR A 1 86 ? -9.483 5.075 -0.567 1.00 95.81 86 THR A C 1
ATOM 685 O O . THR A 1 86 ? -8.750 6.022 -0.853 1.00 95.81 86 THR A O 1
ATOM 688 N N . MET A 1 87 ? -9.252 4.274 0.476 1.00 96.94 87 MET A N 1
ATOM 689 C CA . MET A 1 87 ? -8.127 4.410 1.386 1.00 96.94 87 MET A CA 1
ATOM 690 C C . MET A 1 87 ? -7.348 3.100 1.455 1.00 96.94 87 MET A C 1
ATOM 692 O O . MET A 1 87 ? -7.904 2.005 1.514 1.00 96.94 87 MET A O 1
ATOM 696 N N . GLY A 1 88 ? -6.032 3.214 1.462 1.00 97.38 88 GLY A N 1
ATOM 697 C CA . GLY A 1 88 ? -5.152 2.099 1.741 1.00 97.38 88 GLY A CA 1
ATOM 698 C C . GLY A 1 88 ? -3.711 2.447 1.437 1.00 97.38 88 GLY A C 1
ATOM 699 O O . GLY A 1 88 ? -3.362 3.552 1.012 1.00 97.38 88 GLY A O 1
ATOM 700 N N . LEU A 1 89 ? -2.850 1.452 1.585 1.00 96.81 89 LEU A N 1
ATOM 701 C CA . LEU A 1 89 ? -1.482 1.566 1.116 1.00 96.81 89 LEU A CA 1
ATOM 702 C C . LEU A 1 89 ? -1.471 1.705 -0.419 1.00 96.81 89 LEU A C 1
ATOM 704 O O . LEU A 1 89 ? -1.994 0.858 -1.130 1.00 96.81 89 LEU A O 1
ATOM 708 N N . SER A 1 90 ? -0.822 2.755 -0.929 1.00 95.62 90 SER A N 1
ATOM 709 C CA . SER A 1 90 ? -0.665 3.036 -2.369 1.00 95.62 90 SER A CA 1
ATOM 710 C C . SER A 1 90 ? 0.229 2.063 -3.149 1.00 95.62 90 SER A C 1
ATOM 712 O O . SER A 1 90 ? 1.416 1.919 -2.853 1.00 95.62 90 SER A O 1
ATOM 714 N N . PHE A 1 91 ? -0.295 1.478 -4.221 1.00 96.25 91 PHE A N 1
ATOM 715 C CA . PHE A 1 91 ? 0.456 0.651 -5.164 1.00 96.25 91 PHE A CA 1
ATOM 716 C C . PHE A 1 91 ? 0.269 1.123 -6.605 1.00 96.25 91 PHE A C 1
ATOM 718 O O . PHE A 1 91 ? -0.736 1.721 -6.981 1.00 96.25 91 PHE A O 1
ATOM 725 N N . SER A 1 92 ? 1.267 0.826 -7.428 1.00 94.50 92 SER A N 1
ATOM 726 C CA . SER A 1 92 ? 1.289 1.065 -8.864 1.00 94.50 92 SER A CA 1
ATOM 727 C C . SER A 1 92 ? 1.021 -0.238 -9.604 1.00 94.50 92 SER A C 1
ATOM 729 O O . SER A 1 92 ? 1.672 -1.245 -9.335 1.00 94.50 92 SER A O 1
ATOM 731 N N . LYS A 1 93 ? 0.109 -0.201 -10.577 1.00 90.69 93 LYS A N 1
ATOM 732 C CA . LYS A 1 93 ? -0.181 -1.321 -11.486 1.00 90.69 93 LYS A CA 1
ATOM 733 C C . LYS A 1 93 ? 0.828 -1.424 -12.639 1.00 90.69 93 LYS A C 1
ATOM 735 O O . LYS A 1 93 ? 0.934 -2.467 -13.280 1.00 90.69 93 LYS A O 1
ATOM 740 N N . THR A 1 94 ? 1.527 -0.336 -12.960 1.00 87.12 94 THR A N 1
ATOM 741 C CA . THR A 1 94 ? 2.470 -0.271 -14.088 1.00 87.12 94 THR A CA 1
ATOM 742 C C . THR A 1 94 ? 3.823 0.269 -13.647 1.00 87.12 94 THR A C 1
ATOM 744 O O . THR A 1 94 ? 3.909 1.093 -12.730 1.00 87.12 94 THR A O 1
ATOM 747 N N . PHE A 1 95 ? 4.881 -0.153 -14.342 1.00 84.75 95 PHE A N 1
ATOM 748 C CA . PHE A 1 95 ? 6.241 0.306 -14.068 1.00 84.75 95 PHE A CA 1
ATOM 749 C C . PHE A 1 95 ? 6.424 1.806 -14.359 1.00 84.75 95 PHE A C 1
ATOM 751 O O . PHE A 1 95 ? 7.112 2.507 -13.623 1.00 84.75 95 PHE A O 1
ATOM 758 N N . SER A 1 96 ? 5.744 2.343 -15.378 1.00 85.94 96 SER A N 1
ATOM 759 C CA . SER A 1 96 ? 5.779 3.782 -15.692 1.00 85.94 96 SER A CA 1
ATOM 760 C C . SER A 1 96 ? 5.192 4.651 -14.565 1.00 85.94 96 SER A C 1
ATOM 762 O O . SER A 1 96 ? 5.802 5.644 -14.147 1.00 85.94 96 SER A O 1
ATOM 764 N N . HIS A 1 97 ? 4.050 4.237 -13.997 1.00 90.31 97 HIS A N 1
ATOM 765 C CA . HIS A 1 97 ? 3.464 4.919 -12.841 1.00 90.31 97 HIS A CA 1
ATOM 766 C C . HIS A 1 97 ? 4.410 4.851 -11.633 1.00 90.31 97 HIS A C 1
ATOM 768 O O . HIS A 1 97 ? 4.713 5.875 -11.023 1.00 90.31 97 HIS A O 1
ATOM 774 N N . LEU A 1 98 ? 4.974 3.669 -11.365 1.00 90.62 98 LEU A N 1
ATOM 775 C CA . LEU A 1 98 ? 5.974 3.459 -10.320 1.00 90.62 98 LEU A CA 1
ATOM 776 C C . LEU A 1 98 ? 7.210 4.360 -10.483 1.00 90.62 98 LEU A C 1
ATOM 778 O O . LEU A 1 98 ? 7.640 4.971 -9.506 1.00 90.62 98 LEU A O 1
ATOM 782 N N . LYS A 1 99 ? 7.773 4.475 -11.695 1.00 87.62 99 LYS A N 1
ATOM 783 C CA . LYS A 1 99 ? 8.935 5.335 -11.997 1.00 87.62 99 LYS A CA 1
ATOM 784 C C . LYS A 1 99 ? 8.639 6.793 -11.645 1.00 87.62 99 LYS A C 1
ATOM 786 O O . LYS A 1 99 ? 9.456 7.454 -11.001 1.00 87.62 99 LYS A O 1
ATOM 791 N N . SER A 1 100 ? 7.447 7.268 -12.003 1.00 88.31 100 SER A N 1
ATOM 792 C CA . SER A 1 100 ? 6.983 8.623 -11.686 1.00 88.31 100 SER A CA 1
ATOM 793 C C . SER A 1 100 ? 6.846 8.840 -10.175 1.00 88.31 100 SER A C 1
ATOM 795 O O . SER A 1 100 ? 7.402 9.800 -9.635 1.00 88.31 100 SER A O 1
ATOM 797 N N . THR A 1 101 ? 6.189 7.915 -9.466 1.00 89.62 101 THR A N 1
ATOM 798 C CA . THR A 1 101 ? 6.056 7.960 -8.000 1.00 89.62 101 THR A CA 1
ATOM 799 C C . THR A 1 101 ? 7.416 7.911 -7.307 1.00 89.62 101 THR A C 1
ATOM 801 O O . THR A 1 101 ? 7.661 8.659 -6.362 1.00 89.62 101 THR A O 1
ATOM 804 N N . ARG A 1 102 ? 8.341 7.080 -7.795 1.00 88.62 102 ARG A N 1
ATOM 805 C CA . ARG A 1 102 ? 9.689 6.952 -7.237 1.00 88.62 102 ARG A CA 1
ATOM 806 C C . ARG A 1 102 ? 10.465 8.255 -7.350 1.00 88.62 102 ARG A C 1
ATOM 808 O O . ARG A 1 102 ? 11.050 8.682 -6.362 1.00 88.62 102 ARG A O 1
ATOM 815 N N . LYS A 1 103 ? 10.434 8.898 -8.521 1.00 86.25 103 LYS A N 1
ATOM 816 C CA . LYS A 1 103 ? 11.086 10.194 -8.761 1.00 86.25 103 LYS A CA 1
ATOM 817 C C . LYS A 1 103 ? 10.539 11.287 -7.842 1.00 86.25 103 LYS A C 1
ATOM 819 O O . LYS A 1 103 ? 11.297 12.128 -7.375 1.00 86.25 103 LYS A O 1
ATOM 824 N N . MET A 1 104 ? 9.234 11.282 -7.571 1.00 87.06 104 MET A N 1
ATOM 825 C CA . MET A 1 104 ? 8.623 12.205 -6.611 1.00 87.06 104 MET A CA 1
ATOM 826 C C . MET A 1 104 ? 9.130 11.941 -5.185 1.00 87.06 104 MET A C 1
ATOM 828 O O . MET A 1 104 ? 9.618 12.852 -4.521 1.00 87.06 104 MET A O 1
ATOM 832 N N . LEU A 1 105 ? 9.047 10.694 -4.720 1.00 86.19 105 LEU A N 1
ATOM 833 C CA . LEU A 1 105 ? 9.372 10.346 -3.337 1.00 86.19 105 LEU A CA 1
ATOM 834 C C . LEU A 1 105 ? 10.872 10.421 -3.031 1.00 86.19 105 LEU A C 1
ATOM 836 O O . LEU A 1 105 ? 11.238 10.839 -1.935 1.00 86.19 105 LEU A O 1
ATOM 840 N N . SER A 1 106 ? 11.745 10.100 -3.990 1.00 83.19 106 SER A N 1
ATOM 841 C CA . SER A 1 106 ? 13.192 10.278 -3.822 1.00 83.19 106 SER A CA 1
ATOM 842 C C . SER A 1 106 ? 13.550 11.751 -3.605 1.00 83.19 106 SER A C 1
ATOM 844 O O . SER A 1 106 ? 14.345 12.075 -2.724 1.00 83.19 106 SER A O 1
ATOM 846 N N . ARG A 1 107 ? 12.904 12.667 -4.337 1.00 84.44 107 ARG A N 1
ATOM 847 C CA . ARG A 1 107 ? 13.071 14.116 -4.148 1.00 84.44 107 ARG A CA 1
ATOM 848 C C . ARG A 1 107 ? 12.533 14.589 -2.803 1.00 84.44 107 ARG A C 1
ATOM 850 O O . ARG A 1 107 ? 13.143 15.459 -2.197 1.00 84.44 107 ARG A O 1
ATOM 857 N N . HIS A 1 108 ? 11.424 14.033 -2.318 1.00 81.94 108 HIS A N 1
ATOM 858 C CA . HIS A 1 108 ? 10.903 14.379 -0.990 1.00 81.94 108 HIS A CA 1
ATOM 859 C C . HIS A 1 108 ? 11.802 13.885 0.150 1.00 81.94 108 HIS A C 1
ATOM 861 O O . HIS A 1 108 ? 11.843 14.519 1.197 1.00 81.94 108 HIS A O 1
ATOM 867 N N . ALA A 1 109 ? 12.540 12.789 -0.047 1.00 75.94 109 ALA A N 1
ATOM 868 C CA . ALA A 1 109 ? 13.370 12.201 1.001 1.00 75.94 109 ALA A CA 1
ATOM 869 C C . ALA A 1 109 ? 14.597 13.052 1.381 1.00 75.94 109 ALA A C 1
ATOM 871 O O . ALA A 1 109 ? 14.968 13.087 2.551 1.00 75.94 109 ALA A O 1
ATOM 872 N N . LYS A 1 110 ? 15.253 13.710 0.413 1.00 70.94 110 LYS A N 1
ATOM 873 C CA . LYS A 1 110 ? 16.483 14.502 0.651 1.00 70.94 110 LYS A CA 1
ATOM 874 C C . LYS A 1 110 ? 16.581 15.810 -0.157 1.00 70.94 110 LYS A C 1
ATOM 876 O O . LYS A 1 110 ? 17.581 16.517 -0.075 1.00 70.94 110 LYS A O 1
ATOM 881 N N . GLY A 1 111 ? 15.535 16.172 -0.900 1.00 65.62 111 GLY A N 1
ATOM 882 C CA . GLY A 1 111 ? 15.484 17.368 -1.742 1.00 65.62 111 GLY A CA 1
ATOM 883 C C . GLY A 1 111 ? 15.709 17.078 -3.230 1.00 65.62 111 GLY A C 1
ATOM 884 O O . GLY A 1 111 ? 16.205 16.025 -3.628 1.00 65.62 111 GLY A O 1
ATOM 885 N N . LYS A 1 112 ? 15.336 18.038 -4.087 1.00 68.06 112 LYS A N 1
ATOM 886 C CA . LYS A 1 112 ? 15.411 17.902 -5.556 1.00 68.06 112 LYS A CA 1
ATOM 887 C C . LYS A 1 112 ? 16.840 17.693 -6.070 1.00 68.06 112 LYS A C 1
ATOM 889 O O . LYS A 1 112 ? 17.021 16.939 -7.019 1.00 68.06 112 LYS A O 1
ATOM 894 N N . ASN A 1 113 ? 17.813 18.356 -5.444 1.00 70.81 113 ASN A N 1
ATOM 895 C CA . ASN A 1 113 ? 19.210 18.390 -5.892 1.00 70.81 113 ASN A CA 1
ATOM 896 C C . ASN A 1 113 ? 20.059 17.252 -5.305 1.00 70.81 113 ASN A C 1
ATOM 898 O O . ASN A 1 113 ? 21.181 17.039 -5.745 1.00 70.81 113 ASN A O 1
ATOM 902 N N . ASN A 1 114 ? 19.532 16.531 -4.314 1.00 69.31 114 ASN A N 1
ATOM 903 C CA . ASN A 1 114 ? 20.168 15.358 -3.734 1.00 69.31 114 ASN A CA 1
ATOM 904 C C . ASN A 1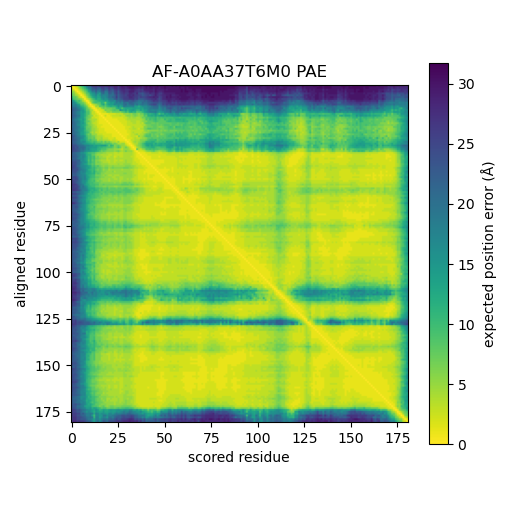 114 ? 19.074 14.328 -3.432 1.00 69.31 114 ASN A C 1
ATOM 906 O O . ASN A 1 114 ? 18.613 14.262 -2.296 1.00 69.31 114 ASN A O 1
ATOM 910 N N . PRO A 1 115 ? 18.563 13.597 -4.438 1.00 69.38 115 PRO A N 1
ATOM 911 C CA . PRO A 1 115 ? 17.480 12.649 -4.222 1.00 69.38 115 PRO A CA 1
ATOM 912 C C . PRO A 1 115 ? 17.899 11.561 -3.225 1.00 69.38 115 PRO A C 1
ATOM 914 O O . PRO A 1 115 ? 18.994 11.007 -3.287 1.00 69.38 115 PRO A O 1
ATOM 917 N N . GLY A 1 116 ? 17.010 11.250 -2.285 1.00 71.25 116 GLY A N 1
ATOM 918 C CA . GLY A 1 116 ? 17.223 10.196 -1.301 1.00 71.25 116 GLY A CA 1
ATOM 919 C C . GLY A 1 116 ? 16.990 8.800 -1.879 1.00 71.25 116 GLY A C 1
ATOM 920 O O . GLY A 1 116 ? 16.417 8.656 -2.965 1.00 71.25 116 GLY A O 1
ATOM 921 N N . PRO A 1 117 ? 17.405 7.751 -1.149 1.00 81.56 117 PRO A N 1
ATOM 922 C CA . PRO A 1 117 ? 17.168 6.379 -1.569 1.00 81.56 117 PRO A CA 1
ATOM 923 C C . PRO A 1 117 ? 15.664 6.104 -1.695 1.00 81.56 117 PRO A C 1
ATOM 925 O O . PRO A 1 117 ? 14.860 6.504 -0.853 1.00 81.56 117 PRO A O 1
ATOM 928 N N . ALA A 1 118 ? 15.291 5.400 -2.760 1.00 85.25 118 ALA A N 1
ATOM 929 C CA . ALA A 1 118 ? 13.925 4.964 -3.011 1.00 85.25 118 ALA A CA 1
ATOM 930 C C . ALA A 1 118 ? 13.967 3.568 -3.641 1.00 85.25 118 ALA A C 1
ATOM 932 O O . ALA A 1 118 ? 14.275 3.411 -4.829 1.00 85.25 118 ALA A O 1
ATOM 933 N N . HIS A 1 119 ? 13.707 2.560 -2.815 1.00 88.69 119 HIS A N 1
ATOM 934 C CA . HIS A 1 119 ? 13.641 1.161 -3.217 1.00 88.69 119 HIS A CA 1
ATOM 935 C C . HIS A 1 119 ? 12.296 0.856 -3.873 1.00 88.69 119 HIS A C 1
ATOM 937 O O . HIS A 1 119 ? 11.332 1.620 -3.751 1.00 88.69 119 HIS A O 1
ATOM 943 N N . ILE A 1 120 ? 12.225 -0.285 -4.549 1.00 90.38 120 ILE A N 1
ATOM 944 C CA . ILE A 1 120 ? 10.996 -0.787 -5.153 1.00 90.38 120 ILE A CA 1
ATOM 945 C C . ILE A 1 120 ? 10.645 -2.112 -4.494 1.00 90.38 120 ILE A C 1
ATOM 947 O O . ILE A 1 120 ? 11.386 -3.078 -4.627 1.00 90.38 120 ILE A O 1
ATOM 951 N N . ALA A 1 121 ? 9.507 -2.158 -3.812 1.00 91.69 121 ALA A N 1
ATOM 952 C CA . ALA A 1 121 ? 8.861 -3.408 -3.449 1.00 91.69 121 ALA A CA 1
ATOM 953 C C . ALA A 1 121 ? 7.932 -3.839 -4.588 1.00 91.69 121 ALA A C 1
ATOM 955 O O . ALA A 1 121 ? 7.211 -3.010 -5.151 1.00 91.69 121 ALA A O 1
ATOM 956 N N . TRP A 1 122 ? 7.934 -5.122 -4.919 1.00 91.38 122 TRP A N 1
ATOM 957 C CA . TRP A 1 122 ? 7.024 -5.697 -5.900 1.00 91.38 122 TRP A CA 1
ATOM 958 C C . TRP A 1 122 ? 6.450 -7.020 -5.409 1.00 91.38 122 TRP A C 1
ATOM 960 O O . TRP A 1 122 ? 7.045 -7.705 -4.576 1.00 91.38 122 TRP A O 1
ATOM 970 N N . TRP A 1 123 ? 5.268 -7.347 -5.921 1.00 90.69 123 TRP A N 1
ATOM 971 C CA . TRP A 1 123 ? 4.518 -8.536 -5.548 1.00 90.69 123 TRP A CA 1
ATOM 972 C C . TRP A 1 123 ? 3.806 -9.114 -6.768 1.00 90.69 123 TRP A C 1
ATOM 974 O O . TRP A 1 123 ? 3.003 -8.418 -7.392 1.00 90.69 123 TRP A O 1
ATOM 984 N N . ILE A 1 124 ? 4.106 -10.369 -7.104 1.00 87.25 124 ILE A N 1
ATOM 985 C CA . ILE A 1 124 ? 3.298 -11.179 -8.024 1.00 87.25 124 ILE A CA 1
ATOM 986 C C . ILE A 1 124 ? 2.097 -11.698 -7.235 1.00 87.25 124 ILE A C 1
ATOM 988 O O . ILE A 1 124 ? 2.287 -12.360 -6.224 1.00 87.25 124 ILE A O 1
ATOM 992 N N . LEU A 1 125 ? 0.886 -11.369 -7.679 1.00 85.19 125 LEU A N 1
ATOM 993 C CA . LEU A 1 125 ? -0.349 -11.793 -7.029 1.00 85.19 125 LEU A CA 1
ATOM 994 C C . LEU A 1 125 ? -0.789 -13.160 -7.557 1.00 85.19 125 LEU A C 1
ATOM 996 O O . LEU A 1 125 ? -1.036 -13.321 -8.756 1.00 85.19 125 LEU A O 1
ATOM 1000 N N . GLU A 1 126 ? -0.930 -14.111 -6.643 1.00 79.75 126 GLU A N 1
ATOM 1001 C CA . GLU A 1 126 ? -1.487 -15.445 -6.858 1.00 79.75 126 GLU A CA 1
ATOM 1002 C C . GLU A 1 126 ? -2.899 -15.583 -6.249 1.00 79.75 126 GLU A C 1
ATOM 1004 O O . GLU A 1 126 ? -3.353 -14.754 -5.460 1.00 79.75 126 GLU A O 1
ATOM 1009 N N . ASP A 1 127 ? -3.634 -16.642 -6.609 1.00 61.84 127 ASP A N 1
ATOM 1010 C CA . ASP A 1 127 ? -5.092 -16.755 -6.390 1.00 61.84 127 ASP A CA 1
ATOM 1011 C C . ASP A 1 127 ? -5.532 -16.759 -4.904 1.00 61.84 127 ASP A C 1
ATOM 1013 O O . ASP A 1 127 ? -6.723 -16.653 -4.613 1.00 61.84 127 ASP A O 1
ATOM 1017 N N . ARG A 1 128 ? -4.599 -16.870 -3.943 1.00 62.81 128 ARG A N 1
ATOM 1018 C CA . ARG A 1 128 ? -4.868 -16.851 -2.486 1.00 62.81 128 ARG A CA 1
ATOM 1019 C C . ARG A 1 128 ? -3.976 -15.886 -1.710 1.00 62.81 128 ARG A C 1
ATOM 1021 O O . ARG A 1 128 ? -3.637 -16.129 -0.551 1.00 62.81 128 ARG A O 1
ATOM 1028 N N . ASP A 1 129 ? -3.540 -14.810 -2.350 1.00 74.38 129 ASP A N 1
ATOM 1029 C CA . ASP A 1 129 ? -2.421 -14.060 -1.798 1.00 74.38 129 ASP A CA 1
ATOM 1030 C C . ASP A 1 129 ? -2.758 -13.048 -0.709 1.00 74.38 129 ASP A C 1
ATOM 1032 O O . ASP A 1 129 ? -1.896 -12.745 0.126 1.00 74.38 129 ASP A O 1
ATOM 1036 N N . LEU A 1 130 ? -3.999 -12.569 -0.680 1.00 88.81 130 LEU A N 1
ATOM 1037 C CA . LEU A 1 130 ? -4.429 -11.520 0.234 1.00 88.81 130 LEU A CA 1
ATOM 1038 C C . LEU A 1 130 ? -5.051 -12.098 1.513 1.00 88.81 130 LEU A C 1
ATOM 1040 O O . LEU A 1 130 ? -5.912 -12.976 1.432 1.00 88.81 130 LEU A O 1
ATOM 1044 N N . PRO A 1 131 ? -4.656 -11.593 2.696 1.00 93.19 131 PRO A N 1
ATOM 1045 C CA . PRO A 1 131 ? -5.351 -11.880 3.942 1.00 93.19 131 PRO A CA 1
ATOM 1046 C C . PRO A 1 131 ? -6.835 -11.508 3.865 1.00 93.19 131 PRO A C 1
ATOM 1048 O O . PRO A 1 131 ? -7.212 -10.546 3.191 1.00 93.19 131 PRO A O 1
ATOM 1051 N N . GLN A 1 132 ? -7.670 -12.244 4.603 1.00 93.19 132 GLN A N 1
ATOM 1052 C CA . GLN A 1 132 ? -9.097 -11.945 4.709 1.00 93.19 132 GLN A CA 1
ATOM 1053 C C . GLN A 1 132 ? -9.328 -10.499 5.177 1.00 93.19 132 GLN A C 1
ATOM 1055 O O . GLN A 1 132 ? -8.586 -9.966 6.008 1.00 93.19 132 GLN A O 1
ATOM 1060 N N . GLY A 1 133 ? -10.370 -9.868 4.630 1.00 95.50 133 GLY A N 1
ATOM 1061 C CA . GLY A 1 133 ? -10.724 -8.488 4.946 1.00 95.50 133 GLY A CA 1
ATOM 1062 C C . GLY A 1 133 ? -9.833 -7.447 4.267 1.00 95.50 133 GLY A C 1
ATOM 1063 O O . GLY A 1 133 ? -9.862 -6.282 4.667 1.00 95.50 133 GLY A O 1
ATOM 1064 N N . MET A 1 134 ? -9.034 -7.837 3.267 1.00 95.94 134 MET A N 1
ATOM 1065 C CA . MET A 1 134 ? -8.202 -6.924 2.485 1.00 95.94 134 MET A CA 1
ATOM 1066 C C . MET A 1 134 ? -8.313 -7.190 0.986 1.00 95.94 134 MET A C 1
ATOM 1068 O O . MET A 1 134 ? -8.389 -8.333 0.541 1.00 95.94 134 MET A O 1
ATOM 1072 N N . ALA A 1 135 ? -8.266 -6.121 0.193 1.00 94.56 135 ALA A N 1
ATOM 1073 C CA . ALA A 1 135 ? -8.298 -6.211 -1.261 1.00 94.56 135 ALA A CA 1
ATOM 1074 C C . ALA A 1 135 ? -7.505 -5.084 -1.919 1.00 94.56 135 ALA A C 1
ATOM 1076 O O . ALA A 1 135 ? -7.419 -3.972 -1.399 1.00 94.56 135 ALA A O 1
ATOM 1077 N N . PHE A 1 136 ? -6.986 -5.345 -3.118 1.00 94.69 136 PHE A N 1
ATOM 1078 C CA . PHE A 1 136 ? -6.570 -4.267 -4.005 1.00 94.69 136 PHE A CA 1
ATOM 1079 C C . PHE A 1 136 ? -7.795 -3.642 -4.668 1.00 94.69 136 PHE A C 1
ATOM 1081 O O . PHE A 1 136 ? -8.515 -4.294 -5.421 1.00 94.69 136 PHE A O 1
ATOM 1088 N N . THR A 1 137 ? -8.001 -2.357 -4.423 1.00 94.94 137 THR A N 1
ATOM 1089 C CA . THR A 1 137 ? -9.090 -1.561 -4.987 1.00 94.94 137 THR A CA 1
ATOM 1090 C C . THR A 1 137 ? -8.511 -0.512 -5.927 1.00 94.94 137 THR A C 1
ATOM 1092 O O . THR A 1 137 ? -7.448 0.058 -5.680 1.00 94.94 137 THR A O 1
ATOM 1095 N N . LYS A 1 138 ? -9.162 -0.303 -7.071 1.00 95.25 138 LYS A N 1
ATOM 1096 C CA . LYS A 1 138 ? -8.697 0.650 -8.082 1.00 95.25 138 LYS A CA 1
ATOM 1097 C C . LYS A 1 138 ? -8.972 2.074 -7.609 1.00 95.25 138 LYS A C 1
ATOM 1099 O O . LYS A 1 138 ? -10.096 2.370 -7.213 1.00 95.25 138 LYS A O 1
ATOM 1104 N N . ASP A 1 139 ? -7.989 2.962 -7.731 1.00 95.19 139 ASP A N 1
ATOM 1105 C CA . ASP A 1 139 ? -8.214 4.384 -7.483 1.00 95.19 139 ASP A CA 1
ATOM 1106 C C . ASP A 1 139 ? -9.181 4.953 -8.544 1.00 95.19 139 ASP A C 1
ATOM 1108 O O . ASP A 1 139 ? -8.899 4.853 -9.748 1.00 95.19 139 ASP A O 1
ATOM 1112 N N . PRO A 1 140 ? -10.314 5.563 -8.140 1.00 92.44 140 PRO A N 1
ATOM 1113 C CA . PRO A 1 140 ? -11.281 6.131 -9.077 1.00 92.44 140 PRO A CA 1
ATOM 1114 C C . PRO A 1 140 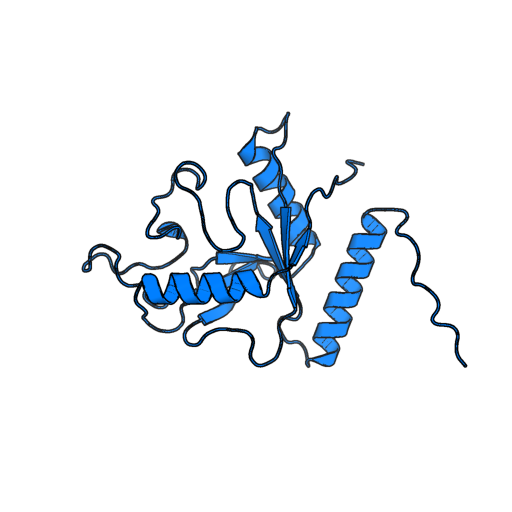? -10.700 7.268 -9.931 1.00 92.44 140 PRO A C 1
ATOM 1116 O O . PRO A 1 140 ? -11.195 7.520 -11.027 1.00 92.44 140 PRO A O 1
ATOM 1119 N N . LYS A 1 141 ? -9.644 7.944 -9.462 1.00 93.56 141 LYS A N 1
ATOM 1120 C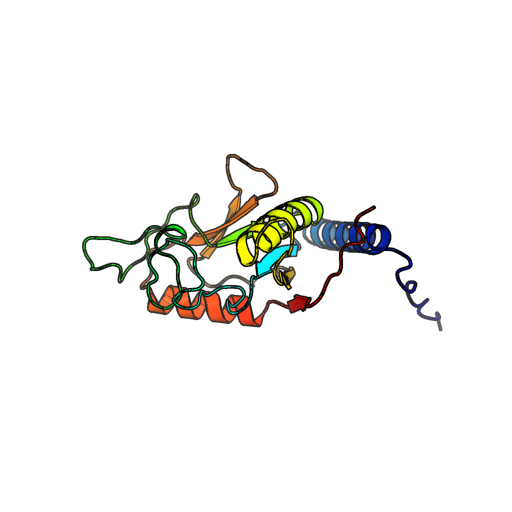 CA . LYS A 1 141 ? -9.013 9.084 -10.142 1.00 93.56 141 LYS A CA 1
ATOM 1121 C C . LYS A 1 141 ? -7.813 8.683 -10.997 1.00 93.56 141 LYS A C 1
ATOM 1123 O O . LYS A 1 141 ? -7.396 9.454 -11.858 1.00 93.56 141 LYS A O 1
ATOM 1128 N N . ASN A 1 142 ? -7.244 7.497 -10.782 1.00 92.75 142 ASN A N 1
ATOM 1129 C CA . ASN A 1 142 ? -6.033 7.065 -11.471 1.00 92.75 142 ASN A CA 1
ATOM 1130 C C . ASN A 1 142 ? -6.035 5.552 -11.720 1.00 92.75 142 ASN A C 1
ATOM 1132 O O . ASN A 1 142 ? -5.754 4.748 -10.840 1.00 92.75 142 ASN A O 1
ATOM 1136 N N . LYS A 1 143 ? -6.246 5.152 -12.981 1.00 91.31 143 LYS A N 1
ATOM 1137 C CA . LYS A 1 143 ? -6.329 3.736 -13.384 1.00 91.31 143 LYS A CA 1
ATOM 1138 C C . LYS A 1 143 ? -5.056 2.910 -13.144 1.00 91.31 143 LYS A C 1
ATOM 1140 O O . LYS A 1 143 ? -5.118 1.681 -13.228 1.00 91.31 143 LYS A O 1
ATOM 1145 N N . HIS A 1 144 ? -3.919 3.565 -12.911 1.00 92.56 144 HIS A N 1
ATOM 1146 C CA . HIS A 1 144 ? -2.632 2.929 -12.633 1.00 92.56 144 HIS A CA 1
ATOM 1147 C C . HIS A 1 144 ? -2.298 2.884 -11.139 1.00 92.56 144 HIS A C 1
ATOM 1149 O O . HIS A 1 144 ? -1.314 2.242 -10.773 1.00 92.56 144 HIS A O 1
ATOM 1155 N N . HIS A 1 145 ? -3.114 3.517 -10.297 1.00 95.25 145 HIS A N 1
ATOM 1156 C CA . HIS A 1 145 ? -2.983 3.516 -8.850 1.00 95.25 145 HIS A CA 1
ATOM 1157 C C . HIS A 1 145 ? -4.048 2.617 -8.216 1.00 95.25 145 HIS A C 1
ATOM 1159 O O . HIS A 1 145 ? -5.196 2.564 -8.660 1.00 95.25 145 HIS A O 1
ATOM 1165 N N . TYR A 1 146 ? -3.639 1.867 -7.201 1.00 96.31 146 TYR A N 1
ATOM 1166 C CA . TYR A 1 146 ? -4.505 0.977 -6.438 1.00 96.31 146 TYR A CA 1
ATOM 1167 C C . TYR A 1 146 ? -4.222 1.149 -4.956 1.00 96.31 146 TYR A C 1
ATOM 1169 O O . TYR A 1 146 ? -3.071 1.328 -4.553 1.00 96.31 146 TYR A O 1
ATOM 1177 N N . PHE A 1 147 ? -5.265 1.018 -4.152 1.00 97.50 147 PHE A N 1
ATOM 1178 C CA . PHE A 1 147 ? -5.161 0.942 -2.708 1.00 97.50 147 PHE A CA 1
ATOM 1179 C C . PHE A 1 147 ? -5.184 -0.521 -2.288 1.00 97.50 147 PHE A C 1
ATOM 1181 O O . PHE A 1 147 ? -6.092 -1.262 -2.659 1.00 97.50 147 PHE A O 1
ATOM 1188 N N . LEU A 1 148 ? -4.205 -0.942 -1.495 1.00 97.06 148 LEU A N 1
ATOM 1189 C CA . LEU A 1 148 ? -4.368 -2.122 -0.657 1.00 97.06 148 LEU A CA 1
ATOM 1190 C C . LEU A 1 148 ? -5.262 -1.707 0.517 1.00 97.06 148 LEU A C 1
ATOM 1192 O O . LEU A 1 148 ? -4.783 -1.124 1.490 1.00 97.06 148 LEU A O 1
ATOM 1196 N N . ALA A 1 149 ? -6.562 -1.920 0.347 1.00 97.50 149 ALA A N 1
ATOM 1197 C CA . ALA A 1 149 ? -7.620 -1.421 1.207 1.00 97.50 149 ALA A CA 1
ATOM 1198 C C . ALA A 1 149 ? -8.104 -2.494 2.185 1.00 97.50 149 ALA A C 1
ATOM 1200 O O . ALA A 1 149 ? -7.994 -3.696 1.932 1.00 97.50 149 ALA A O 1
ATOM 1201 N N . VAL A 1 150 ? -8.690 -2.030 3.285 1.00 97.94 150 VAL A N 1
ATOM 1202 C CA . VAL A 1 150 ? -9.461 -2.861 4.211 1.00 97.94 150 VAL A CA 1
ATOM 1203 C C . VAL A 1 150 ? -10.896 -2.977 3.689 1.00 97.94 150 VAL A C 1
ATOM 1205 O O . VAL A 1 150 ? -11.520 -1.966 3.365 1.00 97.94 150 VAL A O 1
ATOM 1208 N N . THR A 1 151 ? -11.418 -4.201 3.606 1.00 97.31 151 THR A N 1
ATOM 1209 C CA . THR A 1 151 ? -12.787 -4.513 3.151 1.00 97.31 151 THR A CA 1
ATOM 1210 C C . THR A 1 151 ? -13.702 -4.985 4.277 1.00 97.31 151 THR A C 1
ATOM 1212 O O . THR A 1 151 ? -14.918 -4.957 4.119 1.00 97.31 151 THR A O 1
ATOM 1215 N N . GLU A 1 152 ? -13.142 -5.362 5.427 1.00 97.81 152 GLU A N 1
ATOM 1216 C CA . GLU A 1 152 ? -13.880 -5.755 6.634 1.00 97.81 152 GLU A CA 1
ATOM 1217 C C . GLU A 1 152 ? -13.316 -5.025 7.857 1.00 97.81 152 GLU A C 1
ATOM 1219 O O . GLU A 1 152 ? -12.107 -4.827 7.957 1.00 97.81 152 GLU A O 1
ATOM 1224 N N . ARG A 1 153 ? -14.171 -4.614 8.804 1.00 98.00 153 ARG A N 1
ATOM 1225 C CA . ARG A 1 153 ? -13.704 -3.937 10.025 1.00 98.00 153 ARG A CA 1
ATOM 1226 C C . ARG A 1 153 ? -12.739 -4.851 10.783 1.00 98.00 153 ARG A C 1
ATOM 1228 O O . ARG A 1 153 ? -13.096 -5.976 11.118 1.00 98.00 153 ARG A O 1
ATOM 1235 N N . MET A 1 154 ? -11.549 -4.354 11.111 1.00 98.44 154 MET A N 1
ATOM 1236 C CA . MET A 1 154 ? -10.529 -5.125 11.827 1.00 98.44 154 MET A CA 1
ATOM 1237 C C . MET A 1 154 ? -9.774 -4.271 12.841 1.00 98.44 154 MET A C 1
ATOM 1239 O O . MET A 1 154 ? -9.630 -3.060 12.677 1.00 98.44 154 MET A O 1
ATOM 1243 N N . HIS A 1 155 ? -9.296 -4.909 13.907 1.00 98.38 155 HIS A N 1
ATOM 1244 C CA . HIS A 1 155 ? -8.440 -4.259 14.894 1.00 98.38 155 HIS A CA 1
ATOM 1245 C C . HIS A 1 155 ? -7.089 -3.902 14.256 1.00 98.38 155 HIS A C 1
ATOM 1247 O O . HIS A 1 155 ? -6.599 -4.639 13.394 1.00 98.38 155 HIS A O 1
ATOM 1253 N N . ILE A 1 156 ? -6.444 -2.821 14.700 1.00 98.06 156 ILE A N 1
ATOM 1254 C CA . ILE A 1 156 ? -5.160 -2.355 14.158 1.00 98.06 156 ILE A CA 1
ATOM 1255 C C . ILE A 1 156 ? -4.091 -3.455 14.189 1.00 98.06 156 ILE A C 1
ATOM 1257 O O . ILE A 1 156 ? -3.418 -3.697 13.194 1.00 98.06 156 ILE A O 1
ATOM 1261 N N . ASN A 1 157 ? -4.022 -4.228 15.273 1.00 98.12 157 ASN A N 1
ATOM 1262 C CA . ASN A 1 157 ? -3.117 -5.380 15.374 1.00 98.12 157 ASN A CA 1
ATOM 1263 C C . ASN A 1 157 ? -3.350 -6.441 14.282 1.00 98.12 157 ASN A C 1
ATOM 1265 O O . ASN A 1 157 ? -2.392 -7.053 13.810 1.00 98.12 157 ASN A O 1
ATOM 1269 N N . THR A 1 158 ? -4.599 -6.667 13.868 1.00 98.38 158 THR A N 1
ATOM 1270 C CA . THR A 1 158 ? -4.919 -7.584 12.763 1.00 98.38 158 THR A CA 1
ATOM 1271 C C . THR A 1 158 ? -4.443 -7.002 11.437 1.00 98.38 158 THR A C 1
ATOM 1273 O O . THR A 1 158 ? -3.780 -7.704 10.676 1.00 98.38 158 THR A O 1
ATOM 1276 N N . LEU A 1 159 ? -4.690 -5.709 11.194 1.00 98.31 159 LEU A N 1
ATOM 1277 C CA . LEU A 1 159 ? -4.179 -5.022 10.008 1.00 98.31 159 LEU A CA 1
ATOM 1278 C C . LEU A 1 159 ? -2.648 -5.105 9.936 1.00 98.31 159 LEU A C 1
ATOM 1280 O O . LEU A 1 159 ? -2.107 -5.479 8.901 1.00 98.31 159 LEU A O 1
ATOM 1284 N N . VAL A 1 160 ? -1.943 -4.819 11.031 1.00 98.19 160 VAL A N 1
ATOM 1285 C CA . VAL A 1 160 ? -0.474 -4.875 11.089 1.00 98.19 160 VAL A CA 1
ATOM 1286 C C . VAL A 1 160 ? 0.041 -6.276 10.769 1.00 98.19 160 VAL A C 1
ATOM 1288 O O . VAL A 1 160 ? 0.942 -6.413 9.943 1.00 98.19 160 VAL A O 1
ATOM 1291 N N . LYS A 1 161 ? -0.553 -7.326 11.351 1.00 97.81 161 LYS A N 1
ATOM 1292 C CA . LYS A 1 161 ? -0.192 -8.719 11.035 1.00 97.81 161 LYS A CA 1
ATOM 1293 C C . LYS A 1 161 ? -0.417 -9.040 9.559 1.00 97.81 161 LYS A C 1
ATOM 1295 O O . LYS A 1 161 ? 0.468 -9.593 8.911 1.00 97.81 161 LYS A O 1
ATOM 1300 N N . ASN A 1 162 ? -1.559 -8.640 9.005 1.00 97.38 162 ASN A N 1
ATOM 1301 C CA . ASN A 1 162 ? -1.861 -8.842 7.591 1.00 97.38 162 ASN A CA 1
ATOM 1302 C C . ASN A 1 162 ? -0.854 -8.113 6.688 1.00 97.38 162 ASN A C 1
ATOM 1304 O O . ASN A 1 162 ? -0.332 -8.690 5.737 1.00 97.38 162 ASN A O 1
ATOM 1308 N N . LEU A 1 163 ? -0.512 -6.869 7.021 1.00 97.00 163 LEU A N 1
ATOM 1309 C CA . LEU A 1 163 ? 0.489 -6.077 6.312 1.00 97.00 163 LEU A CA 1
ATOM 1310 C C . LEU A 1 163 ? 1.894 -6.679 6.397 1.00 97.00 163 LEU A C 1
ATOM 1312 O O . LEU A 1 163 ? 2.646 -6.602 5.424 1.00 97.00 163 LEU A O 1
ATOM 1316 N N . GLN A 1 164 ? 2.256 -7.293 7.522 1.00 96.00 164 GLN A N 1
ATOM 1317 C CA . GLN A 1 164 ? 3.519 -8.016 7.676 1.00 96.00 164 GLN A CA 1
ATOM 1318 C C . GLN A 1 164 ? 3.558 -9.283 6.813 1.00 96.00 164 GLN A C 1
ATOM 1320 O O . GLN A 1 164 ? 4.558 -9.512 6.135 1.00 96.00 164 GLN A O 1
ATOM 1325 N N . LEU A 1 165 ? 2.468 -10.060 6.776 1.00 94.19 165 LEU A N 1
ATOM 1326 C CA . LEU A 1 165 ? 2.344 -11.226 5.891 1.00 94.19 165 LEU A CA 1
ATOM 1327 C C . LEU A 1 165 ? 2.479 -10.826 4.420 1.00 94.19 165 LEU A C 1
ATOM 1329 O O . LEU A 1 165 ? 3.186 -11.478 3.656 1.00 94.19 165 LEU A O 1
ATOM 1333 N N . ILE A 1 166 ? 1.849 -9.718 4.035 1.00 93.81 166 ILE A N 1
ATOM 1334 C CA . ILE A 1 166 ? 1.964 -9.157 2.689 1.00 93.81 166 ILE A CA 1
ATOM 1335 C C . ILE A 1 166 ? 3.408 -8.731 2.396 1.00 93.81 166 ILE A C 1
ATOM 1337 O O . ILE A 1 166 ? 3.946 -9.084 1.351 1.00 93.81 166 ILE A O 1
ATOM 1341 N N . ALA A 1 167 ? 4.067 -8.016 3.313 1.00 93.75 167 ALA A N 1
ATOM 1342 C CA . ALA A 1 167 ? 5.461 -7.615 3.127 1.00 93.75 167 ALA A CA 1
ATOM 1343 C C . ALA A 1 167 ? 6.416 -8.808 3.015 1.00 93.75 167 ALA A C 1
ATOM 1345 O O . ALA A 1 167 ? 7.393 -8.717 2.280 1.00 93.75 167 ALA A O 1
ATOM 1346 N N . TYR A 1 168 ? 6.139 -9.917 3.705 1.00 91.69 168 TYR A N 1
ATOM 1347 C CA . TYR A 1 168 ? 6.938 -11.139 3.603 1.00 91.69 168 TYR A CA 1
ATOM 1348 C C . TYR A 1 168 ? 6.900 -11.753 2.195 1.00 91.69 168 TYR A C 1
ATOM 1350 O O . TYR A 1 168 ? 7.890 -12.321 1.744 1.00 91.69 168 TYR A O 1
ATOM 1358 N N . LYS A 1 169 ? 5.785 -11.589 1.475 1.00 90.56 169 LYS A N 1
ATOM 1359 C CA . LYS A 1 169 ? 5.628 -12.035 0.082 1.00 90.56 169 LYS A CA 1
ATOM 1360 C C . LYS A 1 169 ? 6.218 -11.059 -0.943 1.00 90.56 169 LYS A C 1
ATOM 1362 O O . LYS A 1 169 ? 6.264 -11.368 -2.132 1.00 90.56 169 LYS A O 1
ATOM 1367 N N . MET A 1 170 ? 6.649 -9.873 -0.512 1.00 91.38 170 MET A N 1
ATOM 1368 C CA . MET A 1 170 ? 7.218 -8.866 -1.403 1.00 91.38 170 MET A CA 1
ATOM 1369 C C . MET A 1 170 ? 8.711 -9.073 -1.596 1.00 91.38 170 MET A C 1
ATOM 1371 O O . MET A 1 170 ? 9.472 -9.229 -0.645 1.00 91.38 170 MET A O 1
ATOM 1375 N N . SER A 1 171 ? 9.143 -8.937 -2.842 1.00 90.88 171 SER A N 1
ATOM 1376 C CA . SER A 1 171 ? 10.557 -8.796 -3.172 1.00 90.88 171 SER A CA 1
ATOM 1377 C C . SER A 1 171 ? 10.931 -7.318 -3.237 1.00 90.88 171 SER A C 1
ATOM 1379 O O . SER A 1 171 ? 10.137 -6.482 -3.673 1.00 90.88 171 SER A O 1
ATOM 1381 N N . ILE A 1 172 ? 12.145 -6.976 -2.796 1.00 89.31 172 ILE A N 1
ATOM 1382 C CA . ILE A 1 172 ? 12.633 -5.591 -2.766 1.00 89.31 172 ILE A CA 1
ATOM 1383 C C . ILE A 1 172 ? 13.854 -5.456 -3.668 1.00 89.31 172 ILE A C 1
ATOM 1385 O O . ILE A 1 172 ? 14.883 -6.082 -3.432 1.00 89.31 172 ILE A O 1
ATOM 1389 N N . ILE A 1 173 ? 13.759 -4.563 -4.648 1.00 85.75 173 ILE A N 1
ATOM 1390 C CA . ILE A 1 173 ? 14.885 -4.102 -5.453 1.00 85.75 173 ILE A CA 1
ATOM 1391 C C . ILE A 1 173 ? 15.452 -2.847 -4.788 1.00 85.75 173 ILE A C 1
ATOM 1393 O O . ILE A 1 173 ? 14.779 -1.811 -4.687 1.00 85.75 173 ILE A O 1
ATOM 1397 N N . LYS A 1 174 ? 16.691 -2.959 -4.312 1.00 81.00 174 LYS A N 1
ATOM 1398 C CA . LYS A 1 174 ? 17.494 -1.841 -3.807 1.00 81.00 174 LYS A CA 1
ATOM 1399 C C . LYS A 1 174 ? 18.312 -1.261 -4.969 1.00 81.00 174 LYS A C 1
ATOM 1401 O O . LYS A 1 174 ? 18.601 -1.973 -5.921 1.00 81.00 174 LYS A O 1
ATOM 1406 N N . ASP A 1 175 ? 18.620 0.032 -4.909 1.00 63.38 175 ASP A N 1
ATOM 1407 C CA . ASP A 1 175 ? 19.598 0.683 -5.799 1.00 63.38 175 ASP A CA 1
ATOM 1408 C C . ASP A 1 175 ? 19.329 0.630 -7.315 1.00 63.38 175 ASP A C 1
ATOM 1410 O O . ASP A 1 175 ? 20.222 0.401 -8.123 1.00 63.38 175 ASP A O 1
ATOM 1414 N N . LEU A 1 176 ? 18.103 0.949 -7.741 1.00 61.69 176 LEU A N 1
ATOM 1415 C CA . LEU A 1 176 ? 17.867 1.319 -9.142 1.00 61.69 176 LEU A CA 1
ATOM 1416 C C . LEU A 1 176 ? 18.400 2.738 -9.410 1.00 61.69 176 LEU A C 1
ATOM 1418 O O . LEU A 1 176 ? 17.710 3.730 -9.156 1.00 61.69 176 LEU A O 1
ATOM 1422 N N . THR A 1 177 ? 19.614 2.874 -9.930 1.00 50.75 177 THR A N 1
ATOM 1423 C CA . THR A 1 177 ? 20.065 4.130 -10.546 1.00 50.75 177 THR A CA 1
ATOM 1424 C C . THR A 1 177 ? 19.338 4.282 -11.876 1.00 50.75 177 THR A C 1
ATOM 1426 O O . THR A 1 177 ? 19.642 3.585 -12.828 1.00 50.75 177 THR A O 1
ATOM 1429 N N . PHE A 1 178 ? 18.326 5.153 -11.952 1.00 52.31 178 PHE A N 1
ATOM 1430 C CA . PHE A 1 178 ? 17.710 5.478 -13.240 1.00 52.31 178 PHE A CA 1
ATOM 1431 C C . PHE A 1 178 ? 18.645 6.449 -13.948 1.00 52.31 178 PHE A C 1
ATOM 1433 O O . PHE A 1 178 ? 18.820 7.554 -13.445 1.00 52.31 178 PHE A O 1
ATOM 1440 N N . GLY A 1 179 ? 19.247 6.029 -15.064 1.00 40.81 179 GLY A N 1
ATOM 1441 C CA . GLY A 1 179 ? 19.951 6.932 -15.969 1.00 40.81 179 GLY A CA 1
ATOM 1442 C C . GLY A 1 179 ? 19.028 8.096 -16.305 1.00 40.81 179 GLY A C 1
ATOM 1443 O O . GLY A 1 179 ? 17.930 7.900 -16.833 1.00 40.81 179 GLY A O 1
ATOM 1444 N N . GLU A 1 180 ? 19.419 9.290 -15.879 1.00 37.69 180 GLU A N 1
ATOM 1445 C CA . GLU A 1 180 ? 18.793 10.521 -16.330 1.00 37.69 180 GLU A CA 1
ATOM 1446 C C . GLU A 1 180 ? 19.360 10.788 -17.725 1.00 37.69 180 GLU A C 1
ATOM 1448 O O . GLU A 1 180 ? 20.450 11.337 -17.847 1.00 37.69 180 GLU A O 1
ATOM 1453 N N . ASN A 1 181 ? 18.665 10.299 -18.756 1.00 36.09 181 ASN A N 1
ATOM 1454 C CA . ASN A 1 181 ? 18.810 10.839 -20.108 1.00 36.09 181 ASN A CA 1
ATOM 1455 C C . ASN A 1 181 ? 18.059 12.172 -20.181 1.00 36.09 181 ASN A C 1
ATOM 1457 O O . ASN A 1 181 ? 16.920 12.227 -19.645 1.00 36.09 181 ASN A O 1
#

Secondary structure (DSSP, 8-state):
-----------SHHHHHHHHHHHHHHHHHHTTT---EEEEEE-TTS-SS-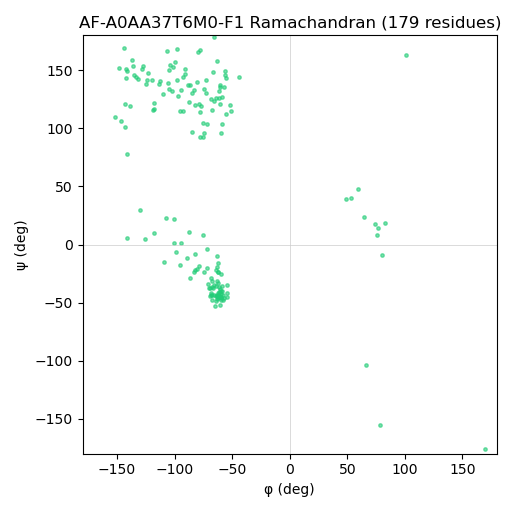--TTSS-SPPEETTEETTTS-B-GGGTT-EE---TT-SEEEESSHHHHHHHHHHHHHHHH-TTSPPP-EEEEEE--TT-SPTTEEEEEETTEEEEEEEEE-S-EEHHHHHHHHHHHHHT-EEE--------

pLDDT: mean 84.53, std 16.11, range [35.22, 98.44]

Foldseek 3Di:
DDPPPPDDDDPAVVSVQVVVVVQQVVQCVVVVNPLFKKKDKDAPPAARQFADPPGPPPFDDDPRHGCQQFPADVVVVRQKTAFDQQHADKIFSGPVVVVVVQLVQQCVNPHNVHGGWIKMKMAGDDPPQADPQWDWHANPVDRGMTHRTGNHMDTPVVVSVRSVSNSVRIDMGGDDPHPPD

Radius of gyration: 17.61 Å; Cα contacts (8 Å, |Δi|>4): 302; chains: 1; bounding box: 36×50×46 Å